Protein AF-A0A0B1TD59-F1 (afdb_monomer)

Solvent-accessible surface area (backbone atoms only — not comparable to full-atom values): 12076 Å² total; per-residue (Å²): 144,82,85,71,62,61,67,61,55,44,56,70,43,91,50,66,68,56,24,31,55,42,24,46,50,51,26,54,35,31,58,36,73,68,37,31,53,54,48,58,77,41,36,70,63,48,50,70,46,50,54,58,53,69,69,41,91,86,59,56,67,69,34,45,35,27,45,42,40,24,51,26,48,52,26,79,87,40,29,80,74,54,59,75,68,52,51,57,50,46,37,60,51,43,52,48,91,63,54,73,71,41,44,53,30,41,42,55,34,44,43,47,34,64,72,26,79,86,32,50,68,54,50,65,73,39,14,61,52,50,21,36,15,42,26,53,56,62,71,49,94,53,51,71,63,61,33,38,42,53,54,41,38,45,50,60,50,49,68,40,66,57,18,32,61,31,19,74,74,50,49,24,50,54,44,47,52,52,47,54,71,66,48,81,33,76,64,38,71,60,47,37,62,52,53,51,36,61,56,72,66,53,90,83,77,87,56,61,65,61,51,51,49,46,37,50,54,33,58,48,64,73,66,98

Nearest PDB structures (foldseek):
  4rzp-assembly1_A  TM=5.121E-01  e=1.038E-03  synthetic construct
  7sqc-assembly1_N0  TM=6.722E-01  e=4.193E-02  Chlamydomonas reinhardtii
  7sqc-assembly1_J3  TM=6.372E-01  e=1.107E-01  Chlamydomonas reinhardtii
  7sqc-assembly1_I0  TM=6.593E-01  e=1.602E-01  Chlamydomonas reinhardtii
  7uzf-assembly1_P  TM=6.802E-01  e=2.544E-01  Rattus norvegicus

Structure (mmCIF, N/CA/C/O backbone):
data_AF-A0A0B1TD59-F1
#
_entry.id   AF-A0A0B1TD59-F1
#
loop_
_atom_site.group_PDB
_atom_site.id
_atom_site.type_symbol
_atom_site.label_atom_id
_atom_site.label_alt_id
_atom_site.label_comp_id
_atom_site.label_asym_id
_atom_site.label_entity_id
_atom_site.label_seq_id
_atom_site.pdbx_PDB_ins_code
_atom_site.Cartn_x
_atom_site.Cartn_y
_atom_site.Cartn_z
_atom_site.occupancy
_atom_site.B_iso_or_equiv
_atom_site.auth_seq_id
_atom_site.auth_comp_id
_atom_site.auth_asym_id
_atom_site.auth_atom_id
_atom_site.pdbx_PDB_model_num
ATOM 1 N N . MET A 1 1 ? 8.235 3.289 -36.065 1.00 36.66 1 MET A N 1
ATOM 2 C CA . MET A 1 1 ? 7.941 3.540 -34.633 1.00 36.66 1 MET A CA 1
ATOM 3 C C . MET A 1 1 ? 7.994 2.224 -33.861 1.00 36.66 1 MET A C 1
ATOM 5 O O . MET A 1 1 ? 7.052 1.461 -33.974 1.00 36.66 1 MET A O 1
ATOM 9 N N . ALA A 1 2 ? 9.099 1.940 -33.160 1.00 41.16 2 ALA A N 1
ATOM 10 C CA . ALA A 1 2 ? 9.230 0.992 -32.033 1.00 41.16 2 ALA A CA 1
ATOM 11 C C . ALA A 1 2 ? 10.731 0.768 -31.754 1.00 41.16 2 ALA A C 1
ATOM 13 O O . ALA A 1 2 ? 11.253 -0.334 -31.893 1.00 41.16 2 ALA A O 1
ATOM 14 N N . ARG A 1 3 ? 11.469 1.836 -31.411 1.00 42.31 3 ARG A N 1
ATOM 15 C CA . ARG A 1 3 ? 12.793 1.663 -30.804 1.00 42.31 3 ARG A CA 1
ATOM 16 C C . ARG A 1 3 ? 12.557 1.354 -29.336 1.00 42.31 3 ARG A C 1
ATOM 18 O O . ARG A 1 3 ? 12.127 2.198 -28.560 1.00 42.31 3 ARG A O 1
ATOM 25 N N . PHE A 1 4 ? 12.718 0.078 -29.041 1.00 50.16 4 PHE A N 1
ATOM 26 C CA . PHE A 1 4 ? 12.554 -0.553 -27.750 1.00 50.16 4 PHE A CA 1
ATOM 27 C C . PHE A 1 4 ? 13.176 0.271 -26.623 1.00 50.16 4 PHE A C 1
ATOM 29 O O . PHE A 1 4 ? 14.332 0.674 -26.713 1.00 50.16 4 PHE A O 1
ATOM 36 N N . SER A 1 5 ? 12.429 0.468 -25.538 1.00 62.03 5 SER A N 1
ATOM 37 C CA . SER A 1 5 ? 13.032 0.839 -24.262 1.00 62.03 5 SER A CA 1
ATOM 38 C C . SER A 1 5 ? 13.953 -0.314 -23.853 1.00 62.03 5 SER A C 1
ATOM 40 O O . SER A 1 5 ? 13.499 -1.342 -23.348 1.00 62.03 5 SER A O 1
ATOM 42 N N . ALA A 1 6 ? 15.246 -0.188 -24.160 1.00 61.25 6 ALA A N 1
ATOM 43 C CA . ALA A 1 6 ? 16.274 -1.169 -23.821 1.00 61.25 6 ALA A CA 1
ATOM 44 C C . ALA A 1 6 ? 16.238 -1.517 -22.323 1.00 61.25 6 ALA A C 1
ATOM 46 O O . ALA A 1 6 ? 16.421 -2.671 -21.954 1.00 61.25 6 ALA A O 1
ATOM 47 N N . LEU A 1 7 ? 15.868 -0.543 -21.486 1.00 62.28 7 LEU A N 1
ATOM 48 C CA . LEU A 1 7 ? 15.672 -0.685 -20.043 1.00 62.28 7 LEU A CA 1
ATOM 49 C C . LEU A 1 7 ? 14.644 -1.774 -19.694 1.00 62.28 7 LEU A C 1
ATOM 51 O O . LEU A 1 7 ? 14.896 -2.640 -18.861 1.00 62.28 7 LEU A O 1
ATOM 55 N N . ILE A 1 8 ? 13.497 -1.772 -20.378 1.00 63.06 8 ILE A N 1
ATOM 56 C CA . ILE A 1 8 ? 12.424 -2.749 -20.159 1.00 63.06 8 ILE A CA 1
ATOM 57 C C . ILE A 1 8 ? 12.852 -4.148 -20.626 1.00 63.06 8 ILE A C 1
ATOM 59 O O . ILE A 1 8 ? 12.529 -5.140 -19.984 1.00 63.06 8 ILE A O 1
ATOM 63 N N . ARG A 1 9 ? 13.622 -4.243 -21.714 1.00 64.38 9 ARG A N 1
ATOM 64 C CA . ARG A 1 9 ? 14.142 -5.531 -22.203 1.00 64.38 9 ARG A CA 1
ATOM 65 C C . ARG A 1 9 ? 15.198 -6.132 -21.279 1.00 64.38 9 ARG A C 1
ATOM 67 O O . ARG A 1 9 ? 15.219 -7.342 -21.107 1.00 64.38 9 ARG A O 1
ATOM 74 N N . VAL A 1 10 ? 16.033 -5.305 -20.653 1.00 63.47 10 VAL A N 1
ATOM 75 C CA . VAL A 1 10 ? 17.046 -5.772 -19.693 1.00 63.47 10 VAL A CA 1
ATOM 76 C C . VAL A 1 10 ? 16.406 -6.306 -18.408 1.00 63.47 10 VAL A C 1
ATOM 78 O O . VAL A 1 10 ? 16.907 -7.278 -17.853 1.00 63.47 10 VAL A O 1
ATOM 81 N N . LEU A 1 11 ? 15.255 -5.774 -17.972 1.00 66.88 11 LEU A N 1
ATOM 82 C CA . LEU A 1 11 ? 14.489 -6.376 -16.866 1.00 66.88 11 LEU A CA 1
ATOM 83 C C . LEU A 1 11 ? 14.013 -7.810 -17.161 1.00 66.88 11 LEU A C 1
ATOM 85 O O . LEU A 1 11 ? 13.739 -8.561 -16.226 1.00 66.88 11 LEU A O 1
ATOM 89 N N . GLN A 1 12 ? 13.892 -8.179 -18.437 1.00 66.44 12 GLN A N 1
ATOM 90 C CA . GLN A 1 12 ? 13.491 -9.517 -18.877 1.00 66.44 12 GLN A CA 1
ATOM 91 C C . GLN A 1 12 ? 14.687 -10.445 -19.138 1.00 66.44 12 GLN A C 1
ATOM 93 O O . GLN A 1 12 ? 14.472 -11.613 -19.440 1.00 66.44 12 GLN A O 1
ATOM 98 N N . ALA A 1 13 ? 15.925 -9.948 -19.038 1.00 66.00 13 ALA A N 1
ATOM 99 C CA . ALA A 1 13 ? 17.127 -10.744 -19.262 1.00 66.00 13 ALA A CA 1
ATOM 100 C C . ALA A 1 13 ? 17.450 -11.646 -18.055 1.00 66.00 13 ALA A C 1
ATOM 102 O O . ALA A 1 13 ? 17.153 -11.306 -16.908 1.00 66.00 13 ALA A O 1
ATOM 103 N N . ASP A 1 14 ? 18.103 -12.784 -18.304 1.00 61.09 14 ASP A N 1
ATOM 104 C CA . ASP A 1 14 ? 18.292 -13.847 -17.305 1.00 61.09 14 ASP A CA 1
ATOM 105 C C . ASP A 1 14 ? 19.251 -13.494 -16.153 1.00 61.09 14 ASP A C 1
ATOM 107 O O . ASP A 1 14 ? 19.190 -14.113 -15.089 1.00 61.09 14 ASP A O 1
ATOM 111 N N . GLY A 1 15 ? 20.083 -12.458 -16.282 1.00 68.50 15 GLY A N 1
ATOM 112 C CA . GLY A 1 15 ? 21.016 -12.052 -15.226 1.00 68.50 15 GLY A CA 1
ATOM 113 C C . GLY A 1 15 ? 20.307 -11.452 -14.004 1.00 68.50 15 GLY A C 1
ATOM 114 O O . GLY A 1 15 ? 19.514 -10.515 -14.124 1.00 68.50 15 GLY A O 1
ATOM 115 N N . VAL A 1 16 ? 20.578 -11.992 -12.813 1.00 66.06 16 VAL A N 1
ATOM 116 C CA . VAL A 1 16 ? 19.979 -11.529 -11.547 1.00 66.06 16 VAL A CA 1
ATOM 117 C C . VAL A 1 16 ? 20.503 -10.138 -11.169 1.00 66.06 16 VAL A C 1
ATOM 119 O O . VAL A 1 16 ? 19.703 -9.227 -10.953 1.00 66.06 16 VAL A O 1
ATOM 122 N N . ASP A 1 17 ? 21.822 -9.936 -11.207 1.00 72.12 17 ASP A N 1
ATOM 123 C CA . ASP A 1 17 ? 22.447 -8.645 -10.882 1.00 72.12 17 ASP A CA 1
ATOM 124 C C . ASP A 1 17 ? 22.044 -7.550 -11.875 1.00 72.12 17 ASP A C 1
ATOM 126 O O . ASP A 1 17 ? 21.722 -6.426 -11.488 1.00 72.12 17 ASP A O 1
ATOM 130 N N . SER A 1 18 ? 21.964 -7.888 -13.167 1.00 77.88 18 SER A N 1
ATOM 131 C CA . SER A 1 18 ? 21.492 -6.958 -14.197 1.00 77.88 18 SER A CA 1
ATOM 132 C C . SER A 1 18 ? 20.040 -6.533 -13.980 1.00 77.88 18 SER A C 1
ATOM 134 O O . SER A 1 18 ? 19.700 -5.375 -14.228 1.00 77.88 18 SER A O 1
ATOM 136 N N . ARG A 1 19 ? 19.182 -7.436 -13.484 1.00 80.75 19 ARG A N 1
ATOM 137 C CA . ARG A 1 19 ? 17.782 -7.123 -13.167 1.00 80.75 19 ARG A CA 1
ATOM 138 C C . ARG A 1 19 ? 17.670 -6.200 -11.963 1.00 80.75 19 ARG A C 1
ATOM 140 O O . ARG A 1 19 ? 16.882 -5.257 -12.010 1.00 80.75 19 ARG A O 1
ATOM 147 N N . GLU A 1 20 ? 18.482 -6.413 -10.932 1.00 84.81 20 GLU A N 1
ATOM 148 C CA . GLU A 1 20 ? 18.495 -5.531 -9.767 1.00 84.81 20 GLU A CA 1
ATOM 149 C C . GLU A 1 20 ? 18.967 -4.119 -10.125 1.00 84.81 20 GLU A C 1
ATOM 151 O O . GLU A 1 20 ? 18.284 -3.143 -9.805 1.00 84.81 20 GLU A O 1
ATOM 156 N N . GLN A 1 21 ? 20.098 -3.991 -10.825 1.00 86.44 21 GLN A N 1
ATOM 157 C CA . GLN A 1 21 ? 20.618 -2.677 -11.222 1.00 86.44 21 GLN A CA 1
ATOM 158 C C . GLN A 1 21 ? 19.638 -1.940 -12.135 1.00 86.44 21 GLN A C 1
ATOM 160 O O . GLN A 1 21 ? 19.418 -0.737 -11.982 1.00 86.44 21 GLN A O 1
ATOM 165 N N . MET A 1 22 ? 18.973 -2.668 -13.033 1.00 87.19 22 MET A N 1
ATOM 166 C CA . MET A 1 22 ? 17.941 -2.092 -13.884 1.00 87.19 22 MET A CA 1
ATOM 167 C C . MET A 1 22 ? 16.709 -1.647 -13.084 1.00 87.19 22 MET A C 1
ATOM 169 O O . MET A 1 22 ? 16.175 -0.566 -13.329 1.00 87.19 22 MET A O 1
ATOM 173 N N . ALA A 1 23 ? 16.274 -2.424 -12.089 1.00 89.38 23 ALA A N 1
ATOM 174 C CA . ALA A 1 23 ? 15.172 -2.036 -11.213 1.00 89.38 23 ALA A CA 1
ATOM 175 C C . ALA A 1 23 ? 15.508 -0.784 -10.385 1.00 89.38 23 ALA A C 1
ATOM 177 O O . ALA A 1 23 ? 14.672 0.114 -10.282 1.00 89.38 23 ALA A O 1
ATOM 178 N N . ARG A 1 24 ? 16.739 -0.676 -9.864 1.00 91.31 24 ARG A N 1
ATOM 179 C CA . ARG A 1 24 ? 17.235 0.529 -9.170 1.00 91.31 24 ARG A CA 1
ATOM 180 C C . ARG A 1 24 ? 17.241 1.748 -10.093 1.00 91.31 24 ARG A C 1
ATOM 182 O O . ARG A 1 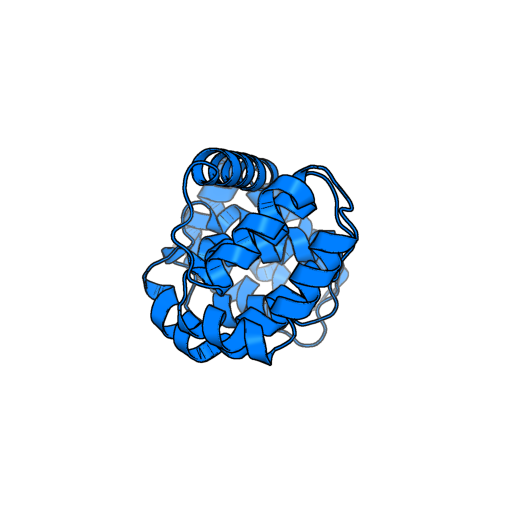24 ? 16.743 2.803 -9.707 1.00 91.31 24 ARG A O 1
ATOM 189 N N . LEU A 1 25 ? 17.744 1.601 -11.321 1.00 90.56 25 LEU A N 1
ATOM 190 C CA . LEU A 1 25 ? 17.763 2.675 -12.319 1.00 90.56 25 LEU A CA 1
ATOM 191 C C . LEU A 1 25 ? 16.347 3.154 -12.661 1.00 90.56 25 LEU A C 1
ATOM 193 O O . LEU A 1 25 ? 16.077 4.353 -12.680 1.00 90.56 25 LEU A O 1
ATOM 197 N N . ILE A 1 26 ? 15.419 2.229 -12.897 1.00 89.56 26 ILE A N 1
ATOM 198 C CA . ILE A 1 26 ? 14.034 2.574 -13.228 1.00 89.56 26 ILE A CA 1
ATOM 199 C C . ILE A 1 26 ? 13.325 3.223 -12.027 1.00 89.56 26 ILE A C 1
ATOM 201 O O . ILE A 1 26 ? 12.589 4.195 -12.217 1.00 89.56 26 ILE A O 1
ATOM 205 N N . ASN A 1 27 ? 13.583 2.766 -10.798 1.00 92.00 27 ASN A N 1
ATOM 206 C CA . ASN A 1 27 ? 13.072 3.418 -9.589 1.00 92.00 27 ASN A CA 1
ATOM 207 C C . ASN A 1 27 ? 13.623 4.842 -9.435 1.00 92.00 27 ASN A C 1
ATOM 209 O O . ASN A 1 27 ? 12.872 5.765 -9.119 1.00 92.00 27 ASN A O 1
ATOM 213 N N . MET A 1 28 ? 14.914 5.038 -9.714 1.00 92.69 28 MET A N 1
ATOM 214 C CA . MET A 1 28 ? 15.541 6.358 -9.719 1.00 92.69 28 MET A CA 1
ATOM 215 C C . MET A 1 28 ? 14.874 7.279 -10.747 1.00 92.69 28 MET A C 1
ATOM 217 O O . MET A 1 28 ? 14.510 8.399 -10.401 1.00 92.69 28 MET A O 1
ATOM 221 N N . LEU A 1 29 ? 14.621 6.806 -11.974 1.00 90.44 29 LEU A N 1
ATOM 222 C CA . LEU A 1 29 ? 13.866 7.570 -12.976 1.00 90.44 29 LEU A CA 1
ATOM 223 C C . LEU A 1 29 ? 12.472 7.952 -12.455 1.00 90.44 29 LEU A C 1
ATOM 225 O O . LEU A 1 29 ? 12.052 9.099 -12.600 1.00 90.44 29 LEU A O 1
ATOM 229 N N . ALA A 1 30 ? 11.765 7.025 -11.807 1.00 90.19 30 ALA A N 1
ATOM 230 C CA . ALA A 1 30 ? 10.441 7.281 -11.242 1.00 90.19 30 ALA A CA 1
ATOM 231 C C . ALA A 1 30 ? 10.444 8.293 -10.076 1.00 90.19 30 ALA A C 1
ATOM 233 O O . ALA A 1 30 ? 9.394 8.870 -9.778 1.00 90.19 30 ALA A O 1
ATOM 234 N N . SER A 1 31 ? 11.590 8.563 -9.442 1.00 90.38 31 SER A N 1
ATOM 235 C CA . SER A 1 31 ? 11.722 9.639 -8.447 1.00 90.38 31 SER A CA 1
ATOM 236 C C . SER A 1 31 ? 11.626 11.034 -9.079 1.00 90.38 31 SER A C 1
ATOM 238 O O . SER A 1 31 ? 11.117 11.962 -8.453 1.00 90.38 31 SER A O 1
ATOM 240 N N . PHE A 1 32 ? 12.012 11.195 -10.348 1.00 90.00 32 PHE A N 1
ATOM 241 C CA . PHE A 1 32 ? 11.980 12.488 -11.038 1.00 90.00 32 PHE A CA 1
ATOM 242 C C . PHE A 1 32 ? 10.704 12.678 -11.861 1.00 90.00 32 PHE A C 1
ATOM 244 O O . PHE A 1 32 ? 10.228 11.761 -12.530 1.00 90.00 32 PHE A O 1
ATOM 251 N N . THR A 1 33 ? 10.184 13.909 -11.911 1.00 88.06 33 THR A N 1
ATOM 252 C CA . THR A 1 33 ? 8.987 14.246 -12.706 1.00 88.06 33 THR A CA 1
ATOM 253 C C . THR A 1 33 ? 9.138 13.853 -14.178 1.00 88.06 33 THR A C 1
ATOM 255 O O . THR A 1 33 ? 8.254 13.196 -14.725 1.00 88.06 33 THR A O 1
ATOM 258 N N . LYS A 1 34 ? 10.282 14.171 -14.802 1.00 88.50 34 LYS A N 1
ATOM 259 C CA . LYS A 1 34 ? 10.564 13.814 -16.204 1.00 88.50 34 LYS A CA 1
ATOM 260 C C . LYS A 1 34 ? 10.728 12.313 -16.428 1.00 88.50 34 LYS A C 1
ATOM 262 O O . LYS A 1 34 ? 10.276 11.799 -17.449 1.00 88.50 34 LYS A O 1
ATOM 267 N N . GLY A 1 35 ? 11.304 11.593 -15.467 1.00 88.62 35 GLY A N 1
ATOM 268 C CA . GLY A 1 35 ? 11.392 10.139 -15.558 1.00 88.62 35 GLY A CA 1
ATOM 269 C C . GLY A 1 35 ? 10.020 9.474 -15.415 1.00 88.62 35 GLY A C 1
ATOM 270 O O . GLY A 1 35 ? 9.698 8.582 -16.199 1.00 88.62 35 GLY A O 1
ATOM 271 N N . ARG A 1 36 ? 9.146 9.972 -14.525 1.00 88.38 36 ARG A N 1
ATOM 272 C CA . ARG A 1 36 ? 7.737 9.542 -14.486 1.00 88.38 36 ARG A CA 1
ATOM 273 C C . ARG A 1 36 ? 7.043 9.806 -15.817 1.00 88.38 36 ARG A C 1
ATOM 275 O O . ARG A 1 36 ? 6.440 8.881 -16.347 1.00 88.38 36 ARG A O 1
ATOM 282 N N . GLU A 1 37 ? 7.142 11.017 -16.371 1.00 87.06 37 GLU A N 1
ATOM 283 C CA . GLU A 1 37 ? 6.556 11.363 -17.680 1.00 87.06 37 GLU A CA 1
ATOM 284 C C . GLU A 1 37 ? 6.989 10.378 -18.776 1.00 87.06 37 GLU A C 1
ATOM 286 O O . GLU A 1 37 ? 6.144 9.872 -19.515 1.00 87.06 37 GLU A O 1
ATOM 291 N N . TYR A 1 38 ? 8.277 10.027 -18.823 1.00 86.75 38 TYR A N 1
ATOM 292 C CA . TYR A 1 38 ? 8.798 9.032 -19.760 1.00 86.75 38 TYR A CA 1
ATOM 293 C C . TYR A 1 38 ? 8.184 7.636 -19.554 1.00 86.75 38 TYR A C 1
ATOM 295 O O . TYR A 1 38 ? 7.747 7.004 -20.522 1.00 86.75 38 TYR A O 1
ATOM 303 N N . LEU A 1 39 ? 8.120 7.149 -18.310 1.00 85.50 39 LEU A N 1
ATOM 304 C CA . LEU A 1 39 ? 7.527 5.842 -17.991 1.00 85.50 39 LEU A CA 1
ATOM 305 C C . LEU A 1 39 ? 6.031 5.805 -18.326 1.00 85.50 39 LEU A C 1
ATOM 307 O O . LEU A 1 39 ? 5.536 4.809 -18.849 1.00 85.50 39 LEU A O 1
ATOM 311 N N . ILE A 1 40 ? 5.321 6.907 -18.079 1.00 83.12 40 ILE A N 1
ATOM 312 C CA . ILE A 1 40 ? 3.894 7.065 -18.376 1.00 83.12 40 ILE A CA 1
ATOM 313 C C . ILE A 1 40 ? 3.645 7.068 -19.886 1.00 83.12 40 ILE A C 1
ATOM 315 O O . ILE A 1 40 ? 2.720 6.400 -20.350 1.00 83.12 40 ILE A O 1
ATOM 319 N N . ALA A 1 41 ? 4.478 7.762 -20.665 1.00 85.25 41 ALA A N 1
ATOM 320 C CA . ALA A 1 41 ? 4.391 7.746 -22.125 1.00 85.25 41 ALA A CA 1
ATOM 321 C C . ALA A 1 41 ? 4.509 6.317 -22.697 1.00 85.25 41 ALA A C 1
ATOM 323 O O . ALA A 1 41 ? 3.952 6.018 -23.750 1.00 85.25 41 ALA A O 1
ATOM 324 N N . HIS A 1 42 ? 5.158 5.409 -21.959 1.00 83.12 42 HIS A N 1
ATOM 325 C CA . HIS A 1 42 ? 5.341 4.001 -22.317 1.00 83.12 42 HIS A CA 1
ATOM 326 C C . HIS A 1 42 ? 4.616 3.035 -21.363 1.00 83.12 42 HIS A C 1
ATOM 328 O O . HIS A 1 42 ? 4.988 1.862 -21.266 1.00 83.12 42 HIS A O 1
ATOM 334 N N . LEU A 1 43 ? 3.556 3.492 -20.680 1.00 80.75 43 LEU A N 1
ATOM 335 C CA . LEU A 1 43 ? 2.930 2.785 -19.554 1.00 80.75 43 LEU A CA 1
ATOM 336 C C . LEU A 1 43 ? 2.527 1.345 -19.887 1.00 80.75 43 LEU A C 1
ATOM 338 O O . LEU A 1 43 ? 2.761 0.438 -19.095 1.00 80.75 43 LEU A O 1
ATOM 342 N N . ARG A 1 44 ? 1.947 1.104 -21.069 1.00 81.19 44 ARG A N 1
ATOM 343 C CA . ARG A 1 44 ? 1.526 -0.246 -21.480 1.00 81.19 44 ARG A CA 1
ATOM 344 C C . ARG A 1 44 ? 2.707 -1.218 -21.536 1.00 81.19 44 ARG A C 1
ATOM 346 O O . ARG A 1 44 ? 2.588 -2.339 -21.054 1.00 81.19 44 ARG A O 1
ATOM 353 N N . LEU A 1 45 ? 3.832 -0.790 -22.110 1.00 81.19 45 LEU A N 1
ATOM 354 C CA . LEU A 1 45 ? 5.049 -1.603 -22.200 1.00 81.19 45 LEU A CA 1
ATOM 355 C C . LEU A 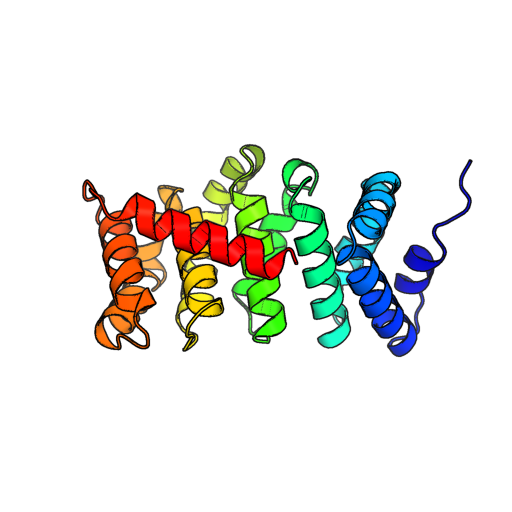1 45 ? 5.663 -1.813 -20.818 1.00 81.19 45 LEU A C 1
ATOM 357 O O . LEU A 1 45 ? 6.018 -2.934 -20.465 1.00 81.19 45 LEU A O 1
ATOM 361 N N . PHE A 1 46 ? 5.726 -0.743 -20.028 1.00 82.38 46 PHE A N 1
ATOM 362 C CA . PHE A 1 46 ? 6.235 -0.778 -18.665 1.00 82.38 46 PHE A CA 1
ATOM 363 C C . PHE A 1 46 ? 5.461 -1.777 -17.792 1.00 82.38 46 PHE A C 1
ATOM 365 O O . PHE A 1 46 ? 6.061 -2.682 -17.217 1.00 82.38 46 PHE A O 1
ATOM 372 N N . LEU A 1 47 ? 4.127 -1.696 -17.762 1.00 83.38 47 LEU A N 1
ATOM 373 C CA . LEU A 1 47 ? 3.295 -2.611 -16.974 1.00 83.38 47 LEU A CA 1
ATOM 374 C C . LEU A 1 47 ? 3.364 -4.053 -17.484 1.00 83.38 47 LEU A C 1
ATOM 376 O O . LEU A 1 47 ? 3.418 -4.980 -16.678 1.00 83.38 47 LEU A O 1
ATOM 380 N N . ASN A 1 48 ? 3.408 -4.259 -18.803 1.00 81.38 48 ASN A N 1
ATOM 381 C CA . ASN A 1 48 ? 3.556 -5.596 -19.382 1.00 81.38 48 ASN A CA 1
ATOM 382 C C . ASN A 1 48 ? 4.900 -6.255 -19.039 1.00 81.38 48 ASN A C 1
ATOM 384 O O . ASN A 1 48 ? 5.011 -7.470 -19.150 1.00 81.38 48 ASN A O 1
ATOM 388 N N . CYS A 1 49 ? 5.903 -5.485 -18.620 1.00 81.12 49 CYS A N 1
ATOM 389 C CA . CYS A 1 49 ? 7.179 -6.019 -18.163 1.00 81.12 49 CYS A CA 1
ATOM 390 C C . CYS A 1 49 ? 7.250 -6.154 -16.643 1.00 81.12 49 CYS A C 1
ATOM 392 O O . CYS A 1 49 ? 7.592 -7.217 -16.136 1.00 81.12 49 CYS A O 1
ATOM 394 N N . VAL A 1 50 ? 6.925 -5.094 -15.903 1.00 84.06 50 VAL A N 1
ATOM 395 C CA . VAL A 1 50 ? 7.125 -5.058 -14.448 1.00 84.06 50 VAL A CA 1
ATOM 396 C C . VAL A 1 50 ? 6.155 -5.977 -13.715 1.00 84.06 50 VAL A C 1
ATOM 398 O O . VAL A 1 50 ? 6.555 -6.669 -12.783 1.00 84.06 50 VAL A O 1
ATOM 401 N N . VAL A 1 51 ? 4.888 -6.033 -14.138 1.00 84.00 51 VAL A N 1
ATOM 402 C CA . VAL A 1 51 ? 3.868 -6.817 -13.424 1.00 84.00 51 VAL A CA 1
ATOM 403 C C . VAL A 1 51 ? 4.145 -8.325 -13.481 1.00 84.00 51 VAL A C 1
ATOM 405 O O . VAL A 1 51 ? 4.067 -8.964 -12.431 1.00 84.00 51 VAL A O 1
ATOM 408 N N . PRO A 1 52 ? 4.501 -8.926 -14.636 1.00 82.12 52 PRO A N 1
ATOM 409 C CA . PRO A 1 52 ? 4.907 -10.330 -14.669 1.00 82.12 52 PRO A CA 1
ATOM 410 C C . PRO A 1 52 ? 6.158 -10.617 -13.838 1.00 82.12 52 PRO A C 1
ATOM 412 O O . PRO A 1 52 ? 6.177 -11.614 -13.123 1.00 82.12 52 PRO A O 1
ATOM 415 N N . VAL A 1 53 ? 7.163 -9.732 -13.875 1.00 83.25 53 VAL A N 1
ATOM 416 C CA . VAL A 1 53 ? 8.399 -9.890 -13.087 1.00 83.25 53 VAL A CA 1
ATOM 417 C C . VAL A 1 53 ? 8.090 -9.904 -11.588 1.00 83.25 53 VAL A C 1
ATOM 419 O O . VAL A 1 53 ? 8.528 -10.811 -10.888 1.00 83.25 53 VAL A O 1
ATOM 422 N N . LEU A 1 54 ? 7.260 -8.974 -11.105 1.00 85.56 54 LEU A N 1
ATOM 423 C CA . LEU A 1 54 ? 6.821 -8.916 -9.703 1.00 85.56 54 LEU A CA 1
ATOM 424 C C . LEU A 1 54 ? 6.010 -10.137 -9.251 1.00 85.56 54 LEU A C 1
ATOM 426 O O . LEU A 1 54 ? 6.031 -10.494 -8.074 1.00 85.56 54 LEU A O 1
ATOM 430 N N . ARG A 1 55 ? 5.283 -10.769 -10.175 1.00 83.44 55 ARG A N 1
ATOM 431 C CA . ARG A 1 55 ? 4.498 -11.989 -9.928 1.00 83.44 55 ARG A CA 1
ATOM 432 C C . ARG A 1 55 ? 5.315 -13.272 -10.082 1.00 83.44 55 ARG A C 1
ATOM 434 O O . ARG A 1 55 ? 4.812 -14.348 -9.762 1.00 83.44 55 ARG A O 1
ATOM 441 N N . GLY A 1 56 ? 6.544 -13.174 -10.581 1.00 79.69 56 GLY A N 1
ATOM 442 C CA . GLY A 1 56 ? 7.434 -14.307 -10.774 1.00 79.69 56 GLY A CA 1
ATOM 443 C C . GLY A 1 56 ? 7.837 -14.941 -9.444 1.00 79.69 56 GLY A C 1
ATOM 444 O O . GLY A 1 56 ? 8.231 -14.262 -8.497 1.00 79.69 56 GLY A O 1
ATOM 445 N N . LYS A 1 57 ? 7.779 -16.273 -9.377 1.00 66.38 57 LYS A N 1
ATOM 446 C CA . LYS A 1 57 ? 8.342 -17.037 -8.260 1.00 66.38 57 LYS A CA 1
ATOM 447 C C . LYS A 1 57 ? 9.871 -16.976 -8.404 1.00 66.38 57 LYS A C 1
ATOM 449 O O . LYS A 1 57 ? 10.366 -17.445 -9.422 1.00 66.38 57 LYS A O 1
ATOM 454 N N . ARG A 1 58 ? 10.597 -16.449 -7.404 1.00 71.25 58 ARG A N 1
ATOM 455 C CA . ARG A 1 58 ? 12.080 -16.268 -7.346 1.00 71.25 58 ARG A CA 1
ATOM 456 C C . ARG A 1 58 ? 12.640 -14.914 -7.818 1.00 71.25 58 ARG A C 1
ATOM 458 O O . ARG A 1 58 ? 13.746 -14.856 -8.350 1.00 71.25 58 ARG A O 1
ATOM 465 N N . LEU A 1 59 ? 11.920 -13.817 -7.592 1.00 78.31 59 LEU A N 1
ATOM 466 C CA . LEU A 1 59 ? 12.516 -12.481 -7.698 1.00 78.31 59 LEU A CA 1
ATOM 467 C C . LEU A 1 59 ? 13.343 -12.174 -6.429 1.00 78.31 59 LEU A C 1
ATOM 469 O O . LEU A 1 59 ? 12.804 -12.353 -5.335 1.00 78.31 59 LEU A O 1
ATOM 473 N N . PRO A 1 60 ? 14.608 -11.714 -6.529 1.00 84.44 60 PRO A N 1
ATOM 474 C CA . PRO A 1 60 ? 15.350 -11.233 -5.363 1.00 84.44 60 PRO A CA 1
ATOM 475 C C . PRO A 1 60 ? 14.576 -10.127 -4.641 1.00 84.44 60 PRO A C 1
ATOM 477 O O . PRO A 1 60 ? 13.971 -9.270 -5.295 1.00 84.44 60 PRO A O 1
ATOM 480 N N . SER A 1 61 ? 14.614 -10.124 -3.305 1.00 83.38 61 SER A N 1
ATOM 481 C CA . SER A 1 61 ? 13.860 -9.173 -2.473 1.00 83.38 61 SER A CA 1
ATOM 482 C C . SER A 1 61 ? 14.178 -7.719 -2.821 1.00 83.38 61 SER A C 1
ATOM 484 O O . SER A 1 61 ? 13.267 -6.915 -2.992 1.00 83.38 61 SER A O 1
ATOM 486 N N . THR A 1 62 ? 15.454 -7.408 -3.041 1.00 88.12 62 THR A N 1
ATOM 487 C CA . THR A 1 62 ? 15.938 -6.089 -3.470 1.00 88.12 62 THR A CA 1
ATOM 488 C C . THR A 1 62 ? 15.322 -5.659 -4.799 1.00 88.12 62 THR A C 1
ATOM 490 O O . THR A 1 62 ? 14.791 -4.560 -4.916 1.00 88.12 62 THR A O 1
ATOM 493 N N . THR A 1 63 ? 15.316 -6.530 -5.809 1.00 89.50 63 THR A N 1
ATOM 494 C CA . THR A 1 63 ? 14.713 -6.224 -7.116 1.00 89.50 63 THR A CA 1
ATOM 495 C C . THR A 1 63 ? 13.207 -5.993 -6.982 1.00 89.50 63 THR A C 1
ATOM 497 O O . THR A 1 63 ? 12.669 -5.043 -7.555 1.00 89.50 63 THR A O 1
ATOM 500 N N . GLN A 1 64 ? 12.522 -6.829 -6.196 1.00 90.44 64 GLN A N 1
ATOM 501 C CA . GLN A 1 64 ? 11.090 -6.698 -5.930 1.00 90.44 64 GLN A CA 1
ATOM 502 C C . GLN A 1 64 ? 10.759 -5.359 -5.265 1.00 90.44 64 GLN A C 1
ATOM 504 O O . GLN A 1 64 ? 9.864 -4.650 -5.720 1.00 90.44 64 GLN A O 1
ATOM 509 N N . GLU A 1 65 ? 11.518 -4.988 -4.239 1.00 92.94 65 GLU A N 1
ATOM 510 C CA . GLU A 1 65 ? 11.402 -3.723 -3.515 1.00 92.94 65 GLU A CA 1
ATOM 511 C C . GLU A 1 65 ? 11.514 -2.509 -4.439 1.00 92.94 65 GLU A C 1
ATOM 513 O O . GLU A 1 65 ? 10.652 -1.628 -4.416 1.00 92.94 65 GLU A O 1
ATOM 518 N N . GLN A 1 66 ? 12.530 -2.481 -5.307 1.00 93.50 66 GLN A N 1
ATOM 519 C CA . GLN A 1 66 ? 12.732 -1.376 -6.249 1.00 93.50 66 GLN A CA 1
ATOM 520 C C . GLN A 1 66 ? 11.587 -1.267 -7.266 1.00 93.50 66 GLN A C 1
ATOM 522 O O . GLN A 1 66 ? 11.140 -0.166 -7.602 1.00 93.50 66 GLN A O 1
ATOM 527 N N . LEU A 1 67 ? 11.070 -2.400 -7.746 1.00 92.12 67 LEU A N 1
ATOM 528 C CA . LEU A 1 67 ? 9.950 -2.419 -8.687 1.00 92.12 67 LEU A CA 1
ATOM 529 C C . LEU A 1 67 ? 8.624 -2.008 -8.027 1.00 92.12 67 LEU A C 1
ATOM 531 O O . LEU A 1 67 ? 7.853 -1.277 -8.650 1.00 92.12 67 LEU A O 1
ATOM 535 N N . ILE A 1 68 ? 8.371 -2.401 -6.773 1.00 93.88 68 ILE A N 1
ATOM 536 C CA . ILE A 1 68 ? 7.208 -1.931 -5.999 1.00 93.88 68 ILE A CA 1
ATOM 537 C C . ILE A 1 68 ? 7.285 -0.415 -5.809 1.00 93.88 68 ILE A C 1
ATOM 539 O O . ILE A 1 68 ? 6.305 0.279 -6.086 1.00 93.88 68 ILE A O 1
ATOM 543 N N . ALA A 1 69 ? 8.448 0.110 -5.412 1.00 93.38 69 ALA A N 1
ATOM 544 C CA . ALA A 1 69 ? 8.657 1.548 -5.262 1.00 93.38 69 ALA A CA 1
ATOM 545 C C . ALA A 1 69 ? 8.419 2.303 -6.581 1.00 93.38 69 ALA A C 1
ATOM 547 O O . ALA A 1 69 ? 7.731 3.323 -6.613 1.00 93.38 69 ALA A O 1
ATOM 548 N N . THR A 1 70 ? 8.892 1.752 -7.700 1.00 91.88 70 THR A N 1
ATOM 549 C CA . THR A 1 70 ? 8.638 2.310 -9.037 1.00 91.88 70 THR A CA 1
ATOM 550 C C . THR A 1 70 ? 7.140 2.349 -9.368 1.00 91.88 70 THR A C 1
ATOM 552 O O . THR A 1 70 ? 6.624 3.367 -9.846 1.00 91.88 70 THR A O 1
ATOM 555 N N . LEU A 1 71 ? 6.417 1.245 -9.135 1.00 91.06 71 LEU A N 1
ATOM 556 C CA . LEU A 1 71 ? 4.972 1.176 -9.377 1.00 91.06 71 LEU A CA 1
ATOM 557 C C . LEU A 1 71 ? 4.213 2.171 -8.506 1.00 91.06 71 LEU A C 1
ATOM 559 O O . LEU A 1 71 ? 3.323 2.861 -8.999 1.00 91.06 71 LEU A O 1
ATOM 563 N N . GLN A 1 72 ? 4.585 2.284 -7.234 1.00 92.19 72 GLN A N 1
ATOM 564 C CA . GLN A 1 72 ? 4.002 3.256 -6.323 1.00 92.19 72 GLN A CA 1
ATOM 565 C C . GLN A 1 72 ? 4.190 4.681 -6.869 1.00 92.19 72 GLN A C 1
ATOM 567 O O . GLN A 1 72 ? 3.196 5.378 -7.084 1.00 92.19 72 GLN A O 1
ATOM 572 N N . LYS A 1 73 ? 5.418 5.090 -7.202 1.00 90.50 73 LYS A N 1
ATOM 573 C CA . LYS A 1 73 ? 5.713 6.463 -7.658 1.00 90.50 73 LYS A CA 1
ATOM 574 C C . LYS A 1 73 ? 4.996 6.819 -8.956 1.00 90.50 73 LYS A C 1
ATOM 576 O O . LYS A 1 73 ? 4.576 7.956 -9.167 1.00 90.50 73 LYS A O 1
ATOM 581 N N . THR A 1 74 ? 4.823 5.840 -9.841 1.00 86.50 74 THR A N 1
ATOM 582 C CA . THR A 1 74 ? 4.061 6.022 -11.085 1.00 86.50 74 THR A CA 1
ATOM 583 C C . THR A 1 74 ? 2.543 5.986 -10.866 1.00 86.50 74 THR A C 1
ATOM 585 O O . THR A 1 74 ? 1.807 6.599 -11.642 1.00 86.50 74 THR A O 1
ATOM 588 N N . SER A 1 75 ? 2.055 5.349 -9.795 1.00 86.88 75 SER A N 1
ATOM 589 C CA . SER A 1 75 ? 0.622 5.242 -9.480 1.00 86.88 75 SER A CA 1
ATOM 590 C C . SER A 1 75 ? -0.021 6.557 -9.030 1.00 86.88 75 SER A C 1
ATOM 592 O O . SER A 1 75 ? -1.210 6.741 -9.268 1.00 86.88 75 SER A O 1
ATOM 594 N N . VAL A 1 76 ? 0.741 7.510 -8.482 1.00 79.69 76 VAL A N 1
ATOM 595 C CA . VAL A 1 76 ? 0.227 8.782 -7.922 1.00 79.69 76 VAL A CA 1
ATOM 596 C C . VAL A 1 76 ? -0.709 9.531 -8.874 1.00 79.69 76 VAL A C 1
ATOM 598 O O . VAL A 1 76 ? -1.713 10.094 -8.459 1.00 79.69 76 VAL A O 1
ATOM 601 N N . ARG A 1 77 ? -0.395 9.528 -10.174 1.00 73.25 77 ARG A N 1
ATOM 602 C CA . ARG A 1 77 ? -1.185 10.219 -11.206 1.00 73.25 77 ARG A CA 1
ATOM 603 C C . ARG A 1 77 ? -2.048 9.279 -12.054 1.00 73.25 77 ARG A C 1
ATOM 605 O O . ARG A 1 77 ? -2.872 9.747 -12.832 1.00 73.25 77 ARG A O 1
ATOM 612 N N . TRP A 1 78 ? -1.845 7.965 -11.947 1.00 73.38 78 TRP A N 1
ATOM 613 C CA . TRP A 1 78 ? -2.376 6.997 -12.918 1.00 73.38 78 TRP A CA 1
ATOM 614 C C . TRP A 1 78 ? -2.819 5.678 -12.299 1.00 73.38 78 TRP A C 1
ATOM 616 O O . TRP A 1 78 ? -2.935 4.684 -13.016 1.00 73.38 78 TRP A O 1
ATOM 626 N N . ALA A 1 79 ? -3.102 5.643 -10.997 1.00 64.00 79 ALA A N 1
ATOM 627 C CA . ALA A 1 79 ? -3.603 4.449 -10.320 1.00 64.00 79 ALA A CA 1
ATOM 628 C C . ALA A 1 79 ? -4.835 3.861 -11.024 1.00 64.00 79 ALA A C 1
ATOM 630 O O . ALA A 1 79 ? -4.992 2.646 -11.080 1.00 64.00 79 ALA A O 1
ATOM 631 N N . PHE A 1 80 ? -5.646 4.706 -11.672 1.00 61.69 80 PHE A N 1
ATOM 632 C CA . PHE A 1 80 ? -6.789 4.271 -12.471 1.00 61.69 80 PHE A CA 1
ATOM 633 C C . PHE A 1 80 ? -6.451 3.427 -13.705 1.00 61.69 80 PHE A C 1
ATOM 635 O O . PHE A 1 80 ? -7.301 2.690 -14.200 1.00 61.69 80 PHE A O 1
ATOM 642 N N . ARG A 1 81 ? -5.214 3.520 -14.204 1.00 69.69 81 ARG A N 1
ATOM 643 C CA . ARG A 1 81 ? -4.711 2.769 -15.363 1.00 69.69 81 ARG A CA 1
ATOM 644 C C . ARG A 1 81 ? -3.990 1.483 -14.970 1.00 69.69 81 ARG A C 1
ATOM 646 O O . ARG A 1 81 ? -3.666 0.678 -15.845 1.00 69.69 81 ARG A O 1
ATOM 653 N N . LEU A 1 82 ? -3.721 1.281 -13.681 1.00 71.19 82 LEU A N 1
ATOM 654 C CA . LEU A 1 82 ? -3.222 0.010 -13.178 1.00 71.19 82 LEU A CA 1
ATOM 655 C C . LEU A 1 82 ? -4.381 -0.989 -13.173 1.00 71.19 82 LEU A C 1
ATOM 657 O O . LEU A 1 82 ? -5.453 -0.727 -12.633 1.00 71.19 82 LEU A O 1
ATOM 661 N N . LYS A 1 83 ? -4.182 -2.133 -13.834 1.00 70.12 83 LYS A N 1
ATOM 662 C CA . LYS A 1 83 ? -5.228 -3.152 -13.985 1.00 70.12 83 LYS A CA 1
ATOM 663 C C . LYS A 1 83 ? -5.690 -3.663 -12.619 1.00 70.12 83 LYS A C 1
ATOM 665 O O . LYS A 1 83 ? -4.871 -3.857 -11.726 1.00 70.12 83 LYS A O 1
ATOM 670 N N . CYS A 1 84 ? -6.972 -4.007 -12.528 1.00 61.03 84 CYS A N 1
ATOM 671 C CA . CYS A 1 84 ? -7.651 -4.580 -11.362 1.00 61.03 84 CYS A CA 1
ATOM 672 C C . CYS A 1 84 ? -6.831 -5.633 -10.587 1.00 61.03 84 CYS A C 1
ATOM 674 O O . CYS A 1 84 ? -6.742 -5.574 -9.364 1.00 61.03 84 CYS A O 1
ATOM 676 N N . GLY A 1 85 ? -6.144 -6.546 -11.282 1.00 79.12 85 GLY A N 1
ATOM 677 C CA . GLY A 1 85 ? -5.323 -7.575 -10.631 1.00 79.12 85 GLY A CA 1
ATOM 678 C C . GLY A 1 85 ? -4.112 -7.050 -9.839 1.00 79.12 85 GLY A C 1
ATOM 679 O O . GLY A 1 85 ? -3.460 -7.831 -9.151 1.00 79.12 85 GLY A O 1
ATOM 680 N N . MET A 1 86 ? -3.757 -5.766 -9.943 1.00 88.00 86 MET A N 1
ATOM 681 C CA . MET A 1 86 ? -2.669 -5.184 -9.154 1.00 88.00 86 MET A CA 1
ATOM 682 C C . MET A 1 86 ? -3.061 -5.002 -7.686 1.00 88.00 86 MET A C 1
ATOM 684 O O . MET A 1 86 ? -2.236 -5.262 -6.816 1.00 88.00 86 MET A O 1
ATOM 688 N N . LEU A 1 87 ? -4.313 -4.614 -7.406 1.00 91.12 87 LEU A N 1
ATOM 689 C CA . LEU A 1 87 ? -4.781 -4.489 -6.024 1.00 91.12 87 LEU A CA 1
ATOM 690 C C . LEU A 1 87 ? -4.768 -5.855 -5.330 1.00 91.12 87 LEU A C 1
ATOM 692 O O . LEU A 1 87 ? -4.225 -5.996 -4.246 1.00 91.12 87 LEU A O 1
ATOM 696 N N . GLU A 1 88 ? -5.294 -6.878 -5.997 1.00 91.12 88 GLU A N 1
ATOM 697 C CA . GLU A 1 88 ? -5.238 -8.259 -5.510 1.00 91.12 88 GLU A CA 1
ATOM 698 C C . GLU A 1 88 ? -3.799 -8.705 -5.216 1.00 91.12 88 GLU A C 1
ATOM 700 O O . GLU A 1 88 ? -3.511 -9.241 -4.150 1.00 91.12 88 GLU A O 1
ATOM 705 N N . TRP A 1 89 ? -2.872 -8.433 -6.138 1.00 92.00 89 TRP A N 1
ATOM 706 C CA . TRP A 1 89 ? -1.474 -8.804 -5.947 1.00 92.00 89 TRP A CA 1
ATOM 707 C C . TRP A 1 89 ? -0.836 -8.100 -4.742 1.00 92.00 89 TRP A C 1
ATOM 709 O O . TRP A 1 89 ? -0.169 -8.763 -3.950 1.00 92.00 89 TRP A O 1
ATOM 719 N N . VAL A 1 90 ? -1.043 -6.786 -4.580 1.00 94.31 90 VAL A N 1
ATOM 720 C CA . VAL A 1 90 ? -0.430 -6.041 -3.467 1.00 94.31 90 VAL A CA 1
ATOM 721 C C . VAL A 1 90 ? -1.038 -6.429 -2.119 1.00 94.31 90 VAL A C 1
ATOM 723 O O . VAL A 1 90 ? -0.319 -6.462 -1.127 1.00 94.31 90 VAL A O 1
ATOM 726 N N . VAL A 1 91 ? -2.324 -6.790 -2.075 1.00 94.56 91 VAL A N 1
ATOM 727 C CA . VAL A 1 91 ? -2.965 -7.321 -0.861 1.00 94.56 91 VAL A CA 1
ATOM 728 C C . VAL A 1 91 ? -2.303 -8.630 -0.449 1.00 94.56 91 VAL A 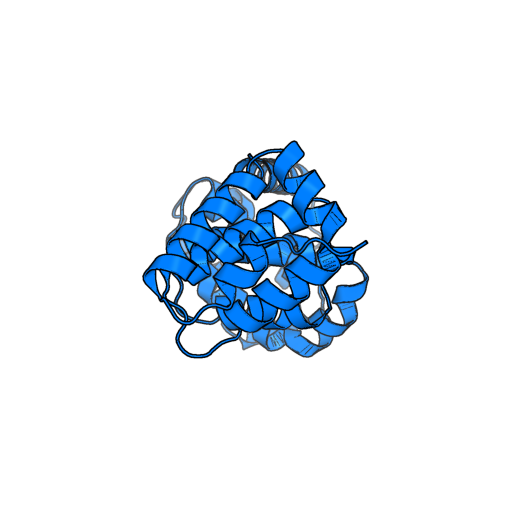C 1
ATOM 730 O O . VAL A 1 91 ? -1.798 -8.717 0.665 1.00 94.56 91 VAL A O 1
ATOM 733 N N . ASN A 1 92 ? -2.189 -9.593 -1.367 1.00 93.44 92 ASN A N 1
ATOM 734 C CA . ASN A 1 92 ? -1.526 -10.872 -1.090 1.00 93.44 92 ASN A CA 1
ATOM 735 C C . ASN A 1 92 ? -0.053 -10.680 -0.688 1.00 93.44 92 ASN A C 1
ATOM 737 O O . ASN A 1 92 ? 0.472 -11.401 0.157 1.00 93.44 92 ASN A O 1
ATOM 741 N N . PHE A 1 93 ? 0.627 -9.692 -1.277 1.00 94.00 93 PHE A N 1
ATOM 742 C CA . PHE A 1 93 ? 1.990 -9.332 -0.891 1.00 94.00 93 PHE A CA 1
ATOM 743 C C . PHE A 1 93 ? 2.062 -8.804 0.552 1.00 94.00 93 PHE A C 1
ATOM 745 O O . PHE A 1 93 ? 2.953 -9.195 1.304 1.00 94.00 93 PHE A O 1
ATOM 752 N N . LEU A 1 94 ? 1.113 -7.951 0.951 1.00 96.12 94 LEU A N 1
ATOM 753 C CA . LEU A 1 94 ? 1.022 -7.369 2.293 1.00 96.12 94 LEU A CA 1
ATOM 754 C C . LEU A 1 94 ? 0.541 -8.354 3.366 1.00 96.12 94 LEU A C 1
ATOM 756 O O . LEU A 1 94 ? 0.820 -8.124 4.539 1.00 96.12 94 LEU A O 1
ATOM 760 N N . GLU A 1 95 ? -0.136 -9.446 3.009 1.00 93.38 95 GLU A N 1
ATOM 761 C CA . GLU A 1 95 ? -0.413 -10.558 3.937 1.00 93.38 95 GLU A CA 1
ATOM 762 C C . GLU A 1 95 ? 0.864 -11.315 4.330 1.00 93.38 95 GLU A C 1
ATOM 764 O O . GLU A 1 95 ? 0.953 -11.878 5.420 1.00 93.38 95 GLU A O 1
ATOM 769 N N . GLY A 1 96 ? 1.868 -11.322 3.451 1.00 90.00 96 GLY A N 1
ATOM 770 C CA . GLY A 1 96 ? 3.133 -12.011 3.665 1.00 90.00 96 GLY A CA 1
ATOM 771 C C . GLY A 1 96 ? 4.119 -11.270 4.574 1.00 90.00 96 GLY A C 1
ATOM 772 O O . GLY A 1 96 ? 3.884 -10.174 5.089 1.00 90.00 96 GLY A O 1
ATOM 773 N N . ARG A 1 97 ? 5.300 -11.874 4.751 1.00 89.31 97 ARG A N 1
ATOM 774 C CA . ARG A 1 97 ? 6.447 -11.195 5.368 1.00 89.31 97 ARG A CA 1
ATOM 775 C C . ARG A 1 97 ? 7.093 -10.278 4.336 1.00 89.31 97 ARG A C 1
ATOM 777 O O . ARG A 1 97 ? 7.491 -10.731 3.269 1.00 89.31 97 ARG A O 1
ATOM 784 N N . THR A 1 98 ? 7.234 -9.004 4.680 1.00 92.62 98 THR A N 1
ATOM 785 C CA . THR A 1 98 ?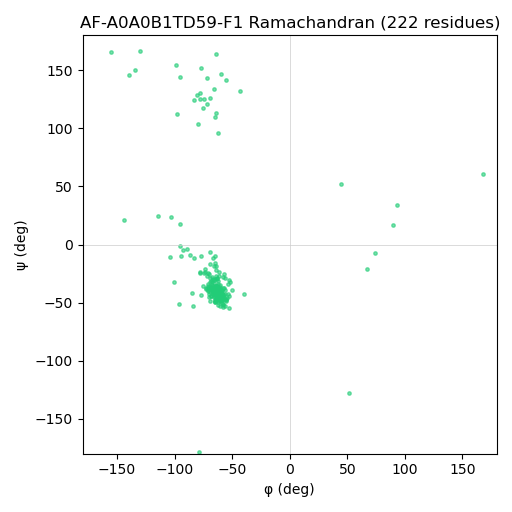 7.845 -7.987 3.813 1.00 92.62 98 THR A CA 1
ATOM 786 C C . THR A 1 98 ? 8.831 -7.154 4.624 1.00 92.62 98 THR A C 1
ATOM 788 O O . THR A 1 98 ? 8.636 -6.971 5.829 1.00 92.62 98 THR A O 1
ATOM 791 N N . SER A 1 99 ? 9.883 -6.633 3.994 1.00 93.69 99 SER A N 1
ATOM 792 C CA . SER A 1 99 ? 10.765 -5.656 4.642 1.00 93.69 99 SER A CA 1
ATOM 793 C C . SER A 1 99 ? 10.003 -4.366 4.970 1.00 93.69 99 SER A C 1
ATOM 795 O O . SER A 1 99 ? 8.913 -4.129 4.442 1.00 93.69 99 SER A O 1
ATOM 797 N N . ALA A 1 100 ? 10.555 -3.517 5.844 1.00 93.25 100 ALA A N 1
ATOM 798 C CA . ALA A 1 100 ? 9.953 -2.213 6.139 1.00 93.25 100 ALA A CA 1
ATOM 799 C C . ALA A 1 100 ? 9.815 -1.362 4.864 1.00 93.25 100 ALA A C 1
ATOM 801 O O . ALA A 1 100 ? 8.727 -0.879 4.564 1.00 93.25 100 ALA A O 1
ATOM 802 N N . TYR A 1 101 ? 10.880 -1.308 4.057 1.00 92.44 101 TYR A N 1
ATOM 803 C CA . TYR A 1 101 ? 10.903 -0.599 2.779 1.00 92.44 101 TYR A CA 1
ATOM 804 C C . TYR A 1 101 ? 9.815 -1.101 1.817 1.00 92.44 101 TYR A C 1
ATOM 806 O O . TYR A 1 101 ? 9.013 -0.314 1.315 1.00 92.44 101 TYR A O 1
ATOM 814 N N . ALA A 1 102 ? 9.730 -2.419 1.597 1.00 94.12 102 ALA A N 1
ATOM 815 C CA . ALA A 1 102 ? 8.706 -3.001 0.731 1.00 94.12 102 ALA A CA 1
ATOM 816 C C . ALA A 1 102 ? 7.289 -2.699 1.231 1.00 94.12 102 ALA A C 1
ATOM 818 O O . ALA A 1 102 ? 6.400 -2.393 0.436 1.00 94.12 102 ALA A O 1
ATOM 819 N N . CYS A 1 103 ? 7.078 -2.813 2.545 1.00 96.06 103 CYS A N 1
ATOM 820 C CA . CYS A 1 103 ? 5.782 -2.618 3.178 1.00 96.06 103 CYS A CA 1
ATOM 821 C C . CYS A 1 103 ? 5.280 -1.184 3.001 1.00 96.06 103 CYS A C 1
ATOM 823 O O . CYS A 1 103 ? 4.123 -1.004 2.633 1.00 96.06 103 CYS A O 1
ATOM 825 N N . GLU A 1 104 ? 6.130 -0.174 3.190 1.00 95.12 104 GLU A N 1
ATOM 826 C CA . GLU A 1 104 ? 5.749 1.233 3.016 1.00 95.12 104 GLU A CA 1
ATOM 827 C C . GLU A 1 104 ? 5.294 1.530 1.582 1.00 95.12 104 GLU A C 1
ATOM 829 O O . GLU A 1 104 ? 4.172 1.999 1.362 1.00 95.12 104 GLU A O 1
ATOM 834 N N . TYR A 1 105 ? 6.102 1.176 0.579 1.00 95.00 105 TYR A N 1
ATOM 835 C CA . TYR A 1 105 ? 5.715 1.401 -0.816 1.00 95.00 105 TYR A CA 1
ATOM 836 C C . TYR A 1 105 ? 4.498 0.567 -1.234 1.00 95.00 105 TYR A C 1
ATOM 838 O O . TYR A 1 105 ? 3.643 1.070 -1.965 1.00 95.00 105 TYR A O 1
ATOM 846 N N . ALA A 1 106 ? 4.370 -0.671 -0.749 1.00 95.88 106 ALA A N 1
ATOM 847 C CA . ALA A 1 106 ? 3.203 -1.508 -1.018 1.00 95.88 106 ALA A CA 1
ATOM 848 C C . ALA A 1 106 ? 1.924 -0.945 -0.375 1.00 95.88 106 ALA A C 1
ATOM 850 O O . ALA A 1 106 ? 0.885 -0.921 -1.032 1.00 95.88 106 ALA A O 1
ATOM 851 N N . CYS A 1 107 ? 1.992 -0.423 0.855 1.00 96.12 107 CYS A N 1
ATOM 852 C CA . CYS A 1 107 ? 0.863 0.246 1.511 1.00 96.12 107 CYS A CA 1
ATOM 853 C C . CYS A 1 107 ? 0.428 1.492 0.731 1.00 96.12 107 CYS A C 1
ATOM 855 O O . CYS A 1 107 ? -0.756 1.673 0.462 1.00 96.12 107 CYS A O 1
ATOM 857 N N . SER A 1 108 ? 1.378 2.332 0.312 1.00 93.56 108 SER A N 1
ATOM 858 C CA . SER A 1 108 ? 1.074 3.534 -0.476 1.00 93.56 108 SER A CA 1
ATOM 859 C C . SER A 1 108 ? 0.488 3.197 -1.852 1.00 93.56 108 SER A C 1
ATOM 861 O O . SER A 1 108 ? -0.505 3.791 -2.276 1.00 93.56 108 SER A O 1
ATOM 863 N N . LEU A 1 109 ? 1.029 2.178 -2.528 1.00 93.38 109 LEU A N 1
ATOM 864 C CA . LEU A 1 109 ? 0.465 1.669 -3.779 1.00 93.38 109 LEU A CA 1
ATOM 865 C C . LEU A 1 109 ? -0.964 1.146 -3.576 1.00 93.38 109 LEU A C 1
ATOM 867 O O . LEU A 1 109 ? -1.848 1.457 -4.374 1.00 93.38 109 LEU A O 1
ATOM 871 N N . ALA A 1 110 ? -1.203 0.382 -2.510 1.00 94.38 110 ALA A N 1
ATOM 872 C CA . ALA A 1 110 ? -2.521 -0.142 -2.177 1.00 94.38 110 ALA A CA 1
ATOM 873 C C . ALA A 1 110 ? -3.538 0.976 -1.905 1.00 94.38 110 ALA A C 1
ATOM 875 O O . ALA A 1 110 ? -4.643 0.909 -2.438 1.00 94.38 110 ALA A O 1
ATOM 876 N N . ILE A 1 111 ? -3.159 2.032 -1.175 1.00 92.12 111 ILE A N 1
ATOM 877 C CA . ILE A 1 111 ? -4.002 3.223 -0.972 1.00 92.12 111 ILE A CA 1
ATOM 878 C C . ILE A 1 111 ? -4.393 3.830 -2.323 1.00 92.12 111 ILE A C 1
ATOM 880 O O . ILE A 1 111 ? -5.581 3.977 -2.609 1.00 92.12 111 ILE A O 1
ATOM 884 N N . ASN A 1 112 ? -3.414 4.113 -3.186 1.00 90.12 112 ASN A N 1
ATOM 885 C CA . ASN A 1 112 ? -3.666 4.722 -4.494 1.00 90.12 112 ASN A CA 1
ATOM 886 C C . ASN A 1 112 ? -4.610 3.871 -5.358 1.00 90.12 112 ASN A C 1
ATOM 888 O O . ASN A 1 112 ? -5.485 4.401 -6.043 1.00 90.12 112 ASN A O 1
ATOM 892 N N . LEU A 1 113 ? -4.456 2.545 -5.320 1.00 90.88 113 LEU A N 1
ATOM 893 C CA . LEU A 1 113 ? -5.313 1.610 -6.050 1.00 90.88 113 LEU A CA 1
ATOM 894 C C . LEU A 1 113 ? -6.725 1.521 -5.463 1.00 90.88 113 LEU A C 1
ATOM 896 O O . LEU A 1 113 ? -7.687 1.435 -6.225 1.00 90.88 113 LEU A O 1
ATOM 900 N N . SER A 1 114 ? -6.862 1.544 -4.138 1.00 90.75 114 SER A N 1
ATOM 901 C CA . SER A 1 114 ? -8.148 1.439 -3.441 1.00 90.75 114 SER A CA 1
ATOM 902 C C . SER A 1 114 ? -8.999 2.706 -3.530 1.00 90.75 114 SER A C 1
ATOM 904 O O . SER A 1 114 ? -10.220 2.618 -3.438 1.00 90.75 114 SER A O 1
ATOM 906 N N . LEU A 1 115 ? -8.389 3.872 -3.756 1.00 86.12 115 LEU A N 1
ATOM 907 C CA . LEU A 1 115 ? -9.113 5.133 -3.970 1.00 86.12 115 LEU A CA 1
ATOM 908 C C . LEU A 1 115 ? -9.718 5.261 -5.382 1.00 86.12 115 LEU A C 1
ATOM 910 O O . LEU A 1 115 ? -10.512 6.161 -5.644 1.00 86.12 115 LEU A O 1
ATOM 914 N N . ASN A 1 116 ? -9.372 4.364 -6.308 1.00 83.06 116 ASN A N 1
ATOM 915 C CA . ASN A 1 116 ? -9.977 4.318 -7.637 1.00 83.06 116 ASN A CA 1
ATOM 916 C C . ASN A 1 116 ? -11.337 3.602 -7.591 1.00 83.06 116 ASN A C 1
ATOM 918 O O . ASN A 1 116 ? -11.408 2.451 -7.158 1.00 83.06 116 ASN A O 1
ATOM 92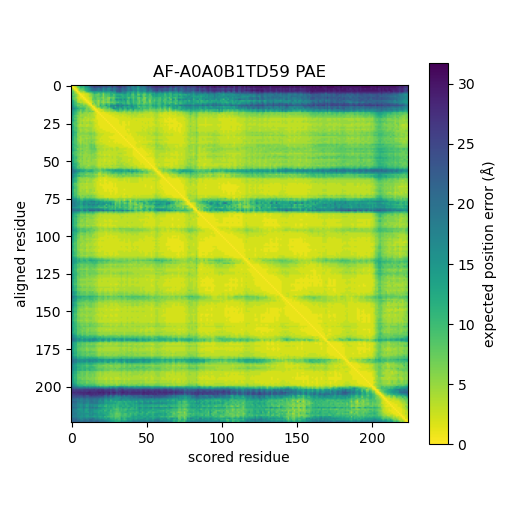2 N N . TYR A 1 117 ? -12.386 4.223 -8.139 1.00 78.25 117 TYR A N 1
ATOM 923 C CA . TYR A 1 117 ? -13.749 3.669 -8.175 1.00 78.25 117 TYR A CA 1
ATOM 924 C C . TYR A 1 117 ? -13.824 2.254 -8.782 1.00 78.25 117 TYR A C 1
ATOM 926 O O . TYR A 1 117 ? -14.595 1.413 -8.321 1.00 78.25 117 TYR A O 1
ATOM 934 N N . ASN A 1 118 ? -12.974 1.944 -9.769 1.00 82.00 118 ASN A N 1
ATOM 935 C CA . ASN A 1 118 ? -12.929 0.624 -10.412 1.00 82.00 118 ASN A CA 1
ATOM 936 C C . ASN A 1 118 ? -12.496 -0.504 -9.462 1.00 82.00 118 ASN A C 1
ATOM 938 O O . ASN A 1 118 ? -12.674 -1.682 -9.770 1.00 82.00 118 ASN A O 1
ATOM 942 N N . SER A 1 119 ? -11.904 -0.166 -8.317 1.00 85.00 119 SER A N 1
ATOM 943 C CA . SER A 1 119 ? -11.436 -1.144 -7.339 1.00 85.00 119 SER A CA 1
ATOM 944 C C . SER A 1 119 ? -12.537 -1.631 -6.392 1.00 85.00 119 SER A C 1
ATOM 946 O O . SER A 1 119 ? -12.330 -2.632 -5.709 1.00 85.00 119 SER A O 1
ATOM 948 N N . HIS A 1 120 ? -13.712 -0.988 -6.355 1.00 88.06 120 HIS A N 1
ATOM 949 C CA . HIS A 1 120 ? -14.770 -1.299 -5.384 1.00 88.06 120 HIS A CA 1
ATOM 950 C C . HIS A 1 120 ? -15.235 -2.761 -5.449 1.00 88.06 120 HIS A C 1
ATOM 952 O O . HIS A 1 120 ? -15.355 -3.422 -4.418 1.00 88.06 120 HIS A O 1
ATOM 958 N N . SER A 1 121 ? -15.446 -3.301 -6.653 1.00 90.31 121 SER A N 1
ATOM 959 C CA . SER A 1 121 ? -15.864 -4.700 -6.835 1.00 90.31 121 SER A CA 1
ATOM 960 C C . SER A 1 121 ? -14.811 -5.692 -6.327 1.00 90.31 121 SER A C 1
ATOM 962 O O . SER A 1 121 ? -15.145 -6.719 -5.737 1.00 90.31 121 SER A O 1
ATOM 964 N N . ILE A 1 122 ? -13.529 -5.360 -6.490 1.00 89.38 122 ILE A N 1
ATOM 965 C CA . ILE A 1 122 ? -12.406 -6.154 -5.982 1.00 89.38 122 ILE A CA 1
ATOM 966 C C . ILE A 1 122 ? -12.355 -6.061 -4.464 1.00 89.38 122 ILE A C 1
ATOM 968 O O . ILE A 1 122 ? -12.229 -7.090 -3.811 1.00 89.38 122 ILE A O 1
ATOM 972 N N . GLN A 1 123 ? -12.508 -4.862 -3.897 1.00 91.81 123 GLN A N 1
ATOM 973 C CA . GLN A 1 123 ? -12.514 -4.670 -2.448 1.00 91.81 123 GLN A CA 1
ATOM 974 C C . GLN A 1 123 ? -13.648 -5.442 -1.768 1.00 91.81 123 GLN A C 1
ATOM 976 O O . GLN A 1 123 ? -13.458 -6.013 -0.698 1.00 91.81 123 GLN A O 1
ATOM 981 N N . LEU A 1 124 ? -14.817 -5.522 -2.409 1.00 93.50 124 LEU A N 1
ATOM 982 C CA . LEU A 1 124 ? -15.921 -6.358 -1.940 1.00 93.50 124 LEU A CA 1
ATOM 983 C C . LEU A 1 124 ? -15.606 -7.852 -2.047 1.00 93.50 124 LEU A C 1
ATOM 985 O O . LEU A 1 124 ? -16.019 -8.620 -1.183 1.00 93.50 124 LEU A O 1
ATOM 989 N N . ARG A 1 125 ? -14.910 -8.296 -3.094 1.00 93.75 125 ARG A N 1
ATOM 990 C CA . ARG A 1 125 ? -14.569 -9.715 -3.277 1.00 93.75 125 ARG A CA 1
ATOM 991 C C . ARG A 1 125 ? -13.443 -10.179 -2.350 1.00 93.75 125 ARG A C 1
ATOM 993 O O . ARG A 1 125 ? -13.493 -11.303 -1.872 1.00 93.75 125 ARG A O 1
ATOM 1000 N N . PHE A 1 126 ? -12.469 -9.314 -2.081 1.00 93.12 126 PHE A N 1
ATOM 1001 C CA . PHE A 1 126 ? -11.262 -9.597 -1.296 1.00 93.12 126 PHE A CA 1
ATOM 1002 C C . PHE A 1 126 ? -11.323 -9.030 0.128 1.00 93.12 126 PHE A C 1
ATOM 1004 O O . PHE A 1 126 ? -10.286 -8.780 0.733 1.00 93.12 126 PHE A O 1
ATOM 1011 N N . ALA A 1 127 ? -12.518 -8.800 0.676 1.00 95.44 127 ALA A N 1
ATOM 1012 C CA . ALA A 1 127 ? -12.675 -8.154 1.980 1.00 95.44 127 ALA A CA 1
ATOM 1013 C C . ALA A 1 127 ? -11.917 -8.876 3.112 1.00 95.44 127 ALA A C 1
ATOM 1015 O O . ALA A 1 127 ? -11.311 -8.226 3.962 1.00 95.44 127 ALA A O 1
ATOM 1016 N N . ASP A 1 128 ? -11.924 -10.207 3.086 1.00 95.44 128 ASP A N 1
ATOM 1017 C CA . ASP A 1 128 ? -11.268 -11.073 4.067 1.00 95.44 128 ASP A CA 1
ATOM 1018 C C . ASP A 1 128 ? -9.745 -10.874 4.000 1.00 95.44 128 ASP A C 1
ATOM 1020 O O . ASP A 1 128 ? -9.106 -10.586 5.015 1.00 95.44 128 ASP A O 1
ATOM 1024 N N . SER A 1 129 ? -9.186 -10.909 2.786 1.00 95.56 129 SER A N 1
ATOM 1025 C CA . SER A 1 129 ? -7.759 -10.692 2.538 1.00 95.56 129 SER A CA 1
ATOM 1026 C C . SER A 1 129 ? -7.303 -9.271 2.859 1.00 95.56 129 SER A C 1
ATOM 1028 O O . SER A 1 129 ? -6.260 -9.061 3.469 1.00 95.56 129 SER A O 1
ATOM 1030 N N . LEU A 1 130 ? -8.114 -8.264 2.526 1.00 96.38 130 LEU A N 1
ATOM 1031 C CA . LEU A 1 130 ? -7.848 -6.874 2.903 1.00 96.38 130 LEU A CA 1
ATOM 1032 C C . LEU A 1 130 ? -7.751 -6.725 4.424 1.00 96.38 130 LEU A C 1
ATOM 1034 O O . LEU A 1 130 ? -6.832 -6.084 4.932 1.00 96.38 130 LEU A O 1
ATOM 1038 N N . ALA A 1 131 ? -8.673 -7.342 5.165 1.00 96.62 131 ALA A N 1
ATOM 1039 C CA . ALA A 1 131 ? -8.663 -7.280 6.619 1.00 96.62 131 ALA A CA 1
ATOM 1040 C C . ALA A 1 131 ? -7.470 -8.052 7.221 1.00 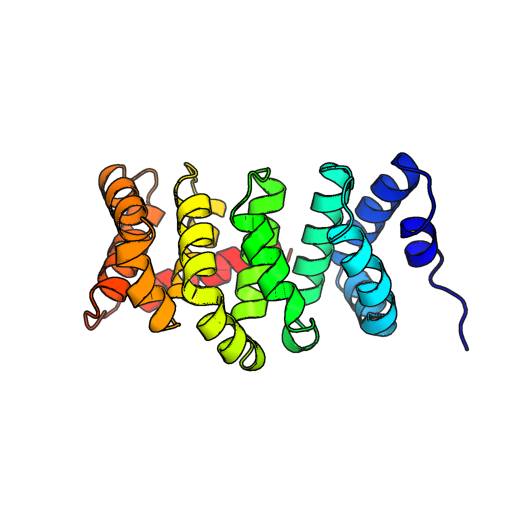96.62 131 ALA A C 1
ATOM 1042 O O . ALA A 1 131 ? -6.870 -7.586 8.191 1.00 96.62 131 ALA A O 1
ATOM 1043 N N . SER A 1 132 ? -7.093 -9.189 6.629 1.00 96.00 132 SER A N 1
ATOM 1044 C CA . SER A 1 132 ? -5.908 -9.970 7.014 1.00 96.00 132 SER A CA 1
ATOM 1045 C C . SER A 1 132 ? -4.602 -9.204 6.760 1.00 96.00 132 SER A C 1
ATOM 1047 O O . SER A 1 132 ? -3.782 -9.044 7.667 1.00 96.00 132 SER A O 1
ATOM 1049 N N . ALA A 1 133 ? -4.438 -8.624 5.568 1.00 96.75 133 ALA A N 1
ATOM 1050 C CA . ALA A 1 133 ? -3.298 -7.781 5.216 1.00 96.75 133 ALA A CA 1
ATOM 1051 C C . ALA A 1 133 ? -3.190 -6.562 6.143 1.00 96.75 133 ALA A C 1
ATOM 1053 O O . ALA A 1 133 ? -2.109 -6.255 6.643 1.00 96.75 133 ALA A O 1
ATOM 1054 N N . ALA A 1 134 ? -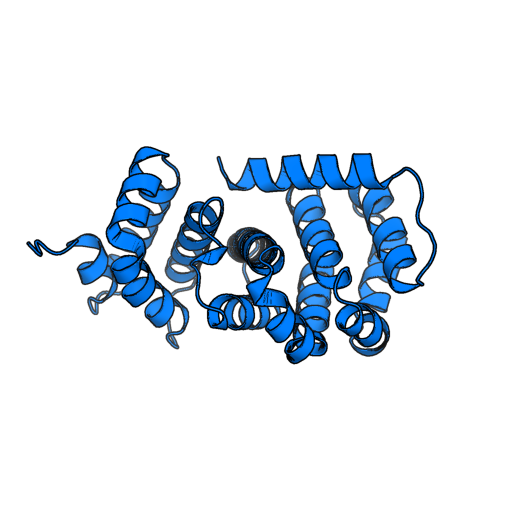4.313 -5.896 6.435 1.00 96.81 134 ALA A N 1
ATOM 1055 C CA . ALA A 1 134 ? -4.358 -4.787 7.387 1.00 96.81 134 ALA A CA 1
ATOM 1056 C C . ALA A 1 134 ? -3.900 -5.220 8.785 1.00 96.81 134 ALA A C 1
ATOM 1058 O O . ALA A 1 134 ? -3.133 -4.505 9.429 1.00 96.81 134 ALA A O 1
ATOM 1059 N N . CYS A 1 135 ? -4.332 -6.398 9.241 1.00 95.25 135 CYS A N 1
ATOM 1060 C CA . CYS A 1 135 ? -3.905 -6.970 10.515 1.00 95.25 135 CYS A CA 1
ATOM 1061 C C . CYS A 1 135 ? -2.385 -7.198 10.532 1.00 95.25 135 CYS A C 1
ATOM 1063 O O . CYS A 1 135 ? -1.698 -6.734 11.443 1.00 95.25 135 CYS A O 1
ATOM 1065 N N . ASN A 1 136 ? -1.837 -7.824 9.485 1.00 95.19 136 ASN A N 1
ATOM 1066 C CA . ASN A 1 136 ? -0.401 -8.080 9.364 1.00 95.19 136 ASN A CA 1
ATOM 1067 C C . ASN A 1 136 ? 0.434 -6.787 9.361 1.00 95.19 136 ASN A C 1
ATOM 1069 O O . ASN A 1 136 ? 1.457 -6.698 10.039 1.00 95.19 136 ASN A O 1
ATOM 1073 N N . VAL A 1 137 ? -0.019 -5.760 8.640 1.00 95.25 137 VAL A N 1
ATOM 1074 C CA . VAL A 1 137 ? 0.632 -4.443 8.606 1.00 95.25 137 VAL A CA 1
ATOM 1075 C C . VAL A 1 137 ? 0.576 -3.760 9.979 1.00 95.25 137 VAL A C 1
ATOM 1077 O O . VAL A 1 137 ? 1.579 -3.204 10.431 1.00 95.25 137 VAL A O 1
ATOM 1080 N N . LEU A 1 138 ? -0.562 -3.821 10.679 1.00 93.00 138 LEU A N 1
ATOM 1081 C CA . LEU A 1 138 ? -0.737 -3.176 11.986 1.00 93.00 138 LEU A CA 1
ATOM 1082 C C . LEU A 1 138 ? 0.024 -3.843 13.128 1.00 93.00 138 LEU A C 1
ATOM 1084 O O . LEU A 1 138 ? 0.363 -3.144 14.084 1.00 93.00 138 LEU A O 1
ATOM 1088 N N . ASN A 1 139 ? 0.295 -5.146 13.028 1.00 92.25 139 ASN A N 1
ATOM 1089 C CA . ASN A 1 139 ? 1.081 -5.898 14.009 1.00 92.25 139 ASN A CA 1
ATOM 1090 C C . ASN A 1 139 ? 2.566 -5.506 14.024 1.00 92.25 139 ASN A C 1
ATOM 1092 O O . ASN A 1 139 ? 3.314 -5.965 14.885 1.00 92.25 139 ASN A O 1
ATOM 1096 N N . ARG A 1 140 ? 3.003 -4.653 13.093 1.00 91.56 140 ARG A N 1
ATOM 1097 C CA . ARG A 1 140 ? 4.349 -4.084 13.084 1.00 91.56 140 ARG A CA 1
ATOM 1098 C C . ARG A 1 140 ? 4.419 -2.877 14.008 1.00 91.56 140 ARG A C 1
ATOM 1100 O O . ARG A 1 140 ? 3.705 -1.886 13.809 1.00 91.56 140 ARG A O 1
ATOM 1107 N N . ASP A 1 141 ? 5.351 -2.926 14.951 1.00 88.25 141 ASP A N 1
ATOM 1108 C CA . ASP A 1 141 ? 5.687 -1.773 15.778 1.00 88.25 141 ASP A CA 1
ATOM 1109 C C . ASP A 1 141 ? 6.274 -0.677 14.872 1.00 88.25 141 ASP A C 1
ATOM 1111 O O . ASP A 1 141 ? 7.306 -0.846 14.223 1.00 88.25 141 ASP A O 1
ATOM 1115 N N . THR A 1 142 ? 5.541 0.427 14.739 1.00 89.12 142 THR A N 1
ATOM 1116 C CA . THR A 1 142 ? 5.850 1.510 13.799 1.00 89.12 142 THR A CA 1
ATOM 1117 C C . THR A 1 142 ? 5.592 2.871 14.425 1.00 89.12 142 THR A C 1
ATOM 1119 O O . THR A 1 142 ? 4.644 3.063 15.190 1.00 89.12 142 THR A O 1
ATOM 1122 N N . HIS A 1 143 ? 6.421 3.846 14.050 1.00 90.12 143 HIS A N 1
ATOM 1123 C CA . HIS A 1 143 ? 6.375 5.220 14.549 1.00 90.12 143 HIS A CA 1
ATOM 1124 C C . HIS A 1 143 ? 6.398 6.222 13.391 1.00 90.12 143 HIS A C 1
ATOM 1126 O O . HIS A 1 143 ? 6.687 5.859 12.250 1.00 90.12 143 HIS A O 1
ATOM 1132 N N . GLY A 1 144 ? 6.074 7.482 13.696 1.00 89.12 144 GLY A N 1
ATOM 1133 C CA . GLY A 1 144 ? 6.177 8.599 12.757 1.00 89.12 144 GLY A CA 1
ATOM 1134 C C . GLY A 1 144 ? 5.490 8.324 11.419 1.00 89.12 144 GLY A C 1
ATOM 1135 O O . GLY A 1 144 ? 4.328 7.915 11.370 1.00 89.12 144 GLY A O 1
ATOM 1136 N N . PHE A 1 145 ? 6.236 8.528 10.339 1.00 88.31 145 PHE A N 1
ATOM 1137 C CA . PHE A 1 145 ? 5.755 8.397 8.971 1.00 88.31 145 PHE A CA 1
ATOM 1138 C C . PHE A 1 145 ? 5.068 7.043 8.679 1.00 88.31 145 PHE A C 1
ATOM 1140 O O . PHE A 1 145 ? 3.896 7.016 8.290 1.00 88.31 145 PHE A O 1
ATOM 1147 N N . ALA A 1 146 ? 5.747 5.922 8.950 1.00 91.19 146 ALA A N 1
ATOM 1148 C CA . ALA A 1 146 ? 5.224 4.579 8.686 1.00 91.19 146 ALA A CA 1
ATOM 1149 C C . ALA A 1 146 ? 3.924 4.294 9.457 1.00 91.19 146 ALA A C 1
ATOM 1151 O O . ALA A 1 146 ? 2.987 3.707 8.919 1.00 91.19 146 ALA A O 1
ATOM 1152 N N . CYS A 1 147 ? 3.826 4.772 10.703 1.00 92.25 147 CYS A N 1
ATOM 1153 C CA . CYS A 1 147 ? 2.602 4.650 11.497 1.00 92.25 147 CYS A CA 1
ATOM 1154 C C . CYS A 1 147 ? 1.422 5.385 10.840 1.00 92.25 147 CYS A C 1
ATOM 1156 O O . CYS A 1 147 ? 0.328 4.825 10.734 1.00 92.25 147 CYS A O 1
ATOM 1158 N N . SER A 1 148 ? 1.641 6.617 10.361 1.00 91.44 148 SER A N 1
ATOM 1159 C CA . SER A 1 148 ? 0.605 7.383 9.653 1.00 91.44 148 SER A CA 1
ATOM 1160 C C . SER A 1 148 ? 0.119 6.639 8.411 1.00 91.44 148 SER A C 1
ATOM 1162 O O . SER A 1 148 ? -1.086 6.471 8.214 1.00 91.44 148 SER A O 1
ATOM 1164 N N . LEU A 1 149 ? 1.056 6.128 7.611 1.00 92.81 149 LEU A N 1
ATOM 1165 C CA . LEU A 1 149 ? 0.770 5.415 6.371 1.00 92.81 149 LEU A CA 1
ATOM 1166 C C . LEU A 1 149 ? -0.001 4.108 6.596 1.00 92.81 149 LEU A C 1
ATOM 1168 O O . LEU A 1 149 ? -0.947 3.808 5.871 1.00 92.81 149 LEU A O 1
ATOM 1172 N N . TYR A 1 150 ? 0.383 3.322 7.597 1.00 94.75 150 TYR A N 1
ATOM 1173 C CA . TYR A 1 150 ? -0.257 2.033 7.862 1.00 94.75 150 TYR A CA 1
ATOM 1174 C C . TYR A 1 150 ? -1.675 2.225 8.391 1.00 94.75 150 TYR A C 1
ATOM 1176 O O . TYR A 1 150 ? -2.609 1.580 7.920 1.00 94.75 150 TYR A O 1
ATOM 1184 N N . ASN A 1 151 ? -1.867 3.183 9.297 1.00 92.94 151 ASN A N 1
ATOM 1185 C CA . ASN A 1 151 ? -3.198 3.533 9.791 1.00 92.94 151 ASN A CA 1
ATOM 1186 C C . ASN A 1 151 ? -4.084 4.091 8.665 1.00 92.94 151 ASN A C 1
ATOM 1188 O O . ASN A 1 151 ? -5.281 3.817 8.615 1.00 92.94 151 ASN A O 1
ATOM 1192 N N . SER A 1 152 ? -3.482 4.833 7.738 1.00 91.69 152 SER A N 1
ATOM 1193 C CA . SER A 1 152 ? -4.131 5.353 6.537 1.00 91.69 152 SER A CA 1
ATOM 1194 C C . SER A 1 152 ? -4.623 4.254 5.598 1.00 91.69 152 SER A C 1
ATOM 1196 O O . SER A 1 152 ? -5.770 4.296 5.156 1.00 91.69 152 SER A O 1
ATOM 1198 N N . LEU A 1 153 ? -3.794 3.240 5.333 1.00 95.06 153 LEU A N 1
ATOM 1199 C CA . LEU A 1 153 ? -4.191 2.066 4.552 1.00 95.06 153 LEU A CA 1
ATOM 1200 C C . LEU A 1 153 ? -5.423 1.395 5.164 1.00 95.06 153 LEU A C 1
ATOM 1202 O O . LEU A 1 153 ? -6.400 1.118 4.467 1.00 95.06 153 LEU A O 1
ATOM 1206 N N . VAL A 1 154 ? -5.383 1.175 6.480 1.00 95.62 154 VAL A N 1
ATOM 1207 C CA . VAL A 1 154 ? -6.478 0.543 7.220 1.00 95.62 154 VAL A CA 1
ATOM 1208 C C . VAL A 1 154 ? -7.749 1.378 7.101 1.00 95.62 154 VAL A C 1
ATOM 1210 O O . VAL A 1 154 ? -8.803 0.818 6.817 1.00 95.62 154 VAL A O 1
ATOM 1213 N N . LEU A 1 155 ? -7.669 2.706 7.240 1.00 92.94 155 LEU A N 1
ATOM 1214 C CA . LEU A 1 155 ? -8.830 3.581 7.060 1.00 92.94 155 LEU A CA 1
ATOM 1215 C C . LEU A 1 155 ? -9.445 3.449 5.660 1.00 92.94 155 LEU A C 1
ATOM 1217 O O . LEU A 1 155 ? -10.662 3.297 5.522 1.00 92.94 155 LEU A O 1
ATOM 1221 N N . VAL A 1 156 ? -8.609 3.499 4.620 1.00 92.25 156 VAL A N 1
ATOM 1222 C CA . VAL A 1 156 ? -9.061 3.400 3.227 1.00 92.25 156 VAL A CA 1
ATOM 1223 C C . VAL A 1 156 ? -9.804 2.085 3.007 1.00 92.25 156 VAL A C 1
ATOM 1225 O O . VAL A 1 156 ? -10.913 2.091 2.478 1.00 92.25 156 VAL A O 1
ATOM 1228 N N . TRP A 1 157 ? -9.272 0.961 3.485 1.00 95.06 157 TRP A N 1
ATOM 1229 C CA . TRP A 1 157 ? -9.949 -0.331 3.347 1.00 95.06 157 TRP A CA 1
ATOM 1230 C C . TRP A 1 157 ? -11.191 -0.470 4.232 1.00 95.06 157 TRP A C 1
ATOM 1232 O O . TRP A 1 157 ? -12.183 -1.046 3.788 1.00 95.06 157 TRP A O 1
ATOM 1242 N N . LEU A 1 158 ? -11.206 0.116 5.434 1.00 93.44 158 LEU A N 1
ATOM 1243 C CA . LEU A 1 158 ? -12.399 0.170 6.289 1.00 93.44 158 LEU A CA 1
ATOM 1244 C C . LEU A 1 158 ? -13.524 1.03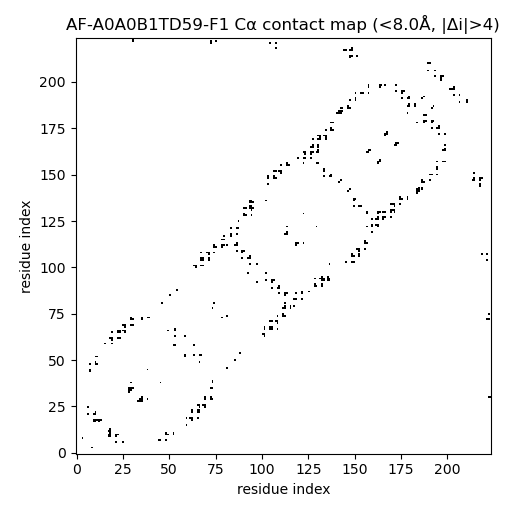5 5.704 1.00 93.44 158 LEU A C 1
ATOM 1246 O O . LEU A 1 158 ? -14.660 0.942 6.170 1.00 93.44 158 LEU A O 1
ATOM 1250 N N . SER A 1 159 ? -13.271 1.825 4.658 1.00 90.06 159 SER A N 1
ATOM 1251 C CA . SER A 1 159 ? -14.343 2.498 3.911 1.00 90.06 159 SER A CA 1
ATOM 1252 C C . SER A 1 159 ? -15.268 1.483 3.218 1.00 90.06 159 SER A C 1
ATOM 1254 O O . SER A 1 159 ? -16.472 1.720 3.092 1.00 90.06 159 SER A O 1
ATOM 1256 N N . CYS A 1 160 ? -14.758 0.293 2.877 1.00 91.38 160 CYS A N 1
ATOM 1257 C CA . CYS A 1 160 ? -15.561 -0.830 2.402 1.00 91.38 160 CYS A CA 1
ATOM 1258 C C . CYS A 1 160 ? -16.319 -1.499 3.564 1.00 91.38 160 CYS A C 1
ATOM 1260 O O . CYS A 1 160 ? -15.724 -2.081 4.472 1.00 91.38 160 CYS A O 1
ATOM 1262 N N . GLY A 1 161 ? -17.656 -1.480 3.513 1.00 91.75 161 GLY A N 1
ATOM 1263 C CA . GLY A 1 161 ? -18.501 -2.053 4.571 1.00 91.75 161 GLY A CA 1
ATOM 1264 C C . GLY A 1 161 ? -18.243 -3.533 4.843 1.00 91.75 161 GLY A C 1
ATOM 1265 O O . GLY A 1 161 ? -18.210 -3.948 5.999 1.00 91.75 161 GLY A O 1
ATOM 1266 N N . ARG A 1 162 ? -17.962 -4.322 3.800 1.00 94.62 162 ARG A N 1
ATOM 1267 C CA . ARG A 1 162 ? -17.642 -5.744 3.965 1.00 94.62 162 ARG A CA 1
ATOM 1268 C C . ARG A 1 162 ? -16.314 -5.956 4.696 1.00 94.62 162 ARG A C 1
ATOM 1270 O O . ARG A 1 162 ? -16.231 -6.860 5.514 1.00 94.62 162 ARG A O 1
ATOM 1277 N N . VAL A 1 163 ? -15.312 -5.100 4.475 1.00 95.44 163 VAL A N 1
ATOM 1278 C CA . VAL A 1 163 ? -14.042 -5.152 5.224 1.00 95.44 163 VAL A CA 1
ATOM 1279 C C . VAL A 1 163 ? -14.284 -4.858 6.705 1.00 95.44 163 VAL A C 1
ATOM 1281 O O . VAL A 1 163 ? -13.721 -5.546 7.550 1.00 95.44 163 VAL A O 1
ATOM 1284 N N . ARG A 1 164 ? -15.167 -3.906 7.047 1.00 94.44 164 ARG A N 1
ATOM 1285 C CA . ARG A 1 164 ? -15.528 -3.634 8.455 1.00 94.44 164 ARG A CA 1
ATOM 1286 C C . ARG A 1 164 ? -16.168 -4.837 9.142 1.00 94.44 164 ARG A C 1
ATOM 1288 O O . ARG A 1 164 ? -15.840 -5.116 10.291 1.00 94.44 164 ARG A O 1
ATOM 1295 N N . LEU A 1 165 ? -17.054 -5.548 8.441 1.00 93.56 165 LEU A N 1
ATOM 1296 C CA . LEU A 1 165 ? -17.649 -6.789 8.948 1.00 93.56 165 LEU A CA 1
ATOM 1297 C C . LEU A 1 165 ? -16.559 -7.833 9.210 1.00 93.56 165 LEU A C 1
ATOM 1299 O O . LEU A 1 165 ? -16.464 -8.359 10.317 1.00 93.56 165 LEU A O 1
ATOM 1303 N N . ARG A 1 166 ? -15.667 -8.043 8.234 1.00 94.94 166 ARG A N 1
ATOM 1304 C CA . ARG A 1 166 ? -14.561 -9.000 8.359 1.00 94.94 166 ARG A CA 1
ATOM 1305 C C . ARG A 1 166 ? -13.540 -8.625 9.413 1.00 94.94 166 ARG A C 1
ATOM 1307 O O . ARG A 1 166 ? -13.001 -9.518 10.045 1.00 94.94 166 ARG A O 1
ATOM 1314 N N . ALA A 1 167 ? -13.321 -7.342 9.682 1.00 93.44 167 ALA A N 1
ATOM 1315 C CA . ALA A 1 167 ? -12.369 -6.897 10.695 1.00 93.44 167 ALA A CA 1
ATOM 1316 C C . ALA A 1 167 ? -12.645 -7.490 12.090 1.00 93.44 167 ALA A C 1
ATOM 1318 O O . ALA A 1 167 ? -11.715 -7.673 12.878 1.00 93.44 167 ALA A O 1
ATOM 1319 N N . ARG A 1 168 ? -13.916 -7.793 12.392 1.00 87.38 168 ARG A N 1
ATOM 1320 C CA . ARG A 1 168 ? -14.342 -8.435 13.645 1.00 87.38 168 ARG A CA 1
ATOM 1321 C C . ARG A 1 168 ? -14.000 -9.929 13.689 1.00 87.38 168 ARG A C 1
ATOM 1323 O O . ARG A 1 168 ? -13.833 -10.472 14.773 1.00 87.38 168 ARG A O 1
ATOM 1330 N N . GLU A 1 169 ? -13.859 -10.559 12.527 1.00 87.38 169 GLU A N 1
ATOM 1331 C CA . GLU A 1 169 ? -13.633 -11.997 12.346 1.00 87.38 169 GLU A CA 1
ATOM 1332 C C . GLU A 1 169 ? -12.155 -12.329 12.063 1.00 87.38 169 GLU A C 1
ATOM 1334 O O . GLU A 1 169 ? -11.663 -13.370 12.484 1.00 87.38 169 GLU A O 1
ATOM 1339 N N . THR A 1 170 ? -11.413 -11.440 11.392 1.00 76.81 170 THR A N 1
ATOM 1340 C CA . THR A 1 170 ? -10.046 -11.687 10.885 1.00 76.81 170 THR A CA 1
ATOM 1341 C C . THR A 1 170 ? -8.927 -11.201 11.817 1.00 76.81 170 THR A C 1
ATOM 1343 O O . THR A 1 170 ? -7.788 -11.001 11.397 1.00 76.81 170 THR A O 1
ATOM 1346 N N . GLY A 1 171 ? -9.229 -10.959 13.096 1.00 88.12 171 GLY A N 1
ATOM 1347 C CA . GLY A 1 171 ? -8.255 -10.504 14.099 1.00 88.12 171 GLY A CA 1
ATOM 1348 C C . GLY A 1 171 ? -7.823 -9.033 13.981 1.00 88.12 171 GLY A C 1
ATOM 1349 O O . GLY A 1 171 ? -7.172 -8.524 14.893 1.00 88.12 171 GLY A O 1
ATOM 1350 N N . LEU A 1 172 ? -8.231 -8.315 12.927 1.00 95.31 172 LEU A N 1
ATOM 1351 C CA . LEU A 1 172 ? -7.919 -6.894 12.722 1.00 95.31 172 LEU A CA 1
ATOM 1352 C C . LEU A 1 172 ? -8.425 -6.012 13.877 1.00 95.31 172 LEU A C 1
ATOM 1354 O O . LEU A 1 172 ? -7.696 -5.145 14.361 1.00 95.31 172 LEU A O 1
ATOM 1358 N N . LEU A 1 173 ? -9.646 -6.253 14.366 1.00 95.31 173 LEU A N 1
ATOM 1359 C CA . LEU A 1 173 ? -10.176 -5.547 15.537 1.00 95.31 173 LEU A CA 1
ATOM 1360 C C . LEU A 1 173 ? -9.294 -5.769 16.776 1.00 95.31 173 LEU A C 1
ATOM 1362 O O . LEU A 1 173 ? -9.026 -4.828 17.524 1.00 95.31 173 LEU A O 1
ATOM 1366 N N . SER A 1 174 ? -8.815 -6.996 16.981 1.00 94.50 174 SER A N 1
ATOM 1367 C CA . SER A 1 174 ? -7.914 -7.331 18.087 1.00 94.50 174 SER A CA 1
ATOM 1368 C C . SER A 1 174 ? -6.563 -6.629 17.943 1.00 94.50 174 SER A C 1
ATOM 1370 O O . SER A 1 174 ? -6.090 -6.038 18.912 1.00 94.50 174 SER A O 1
ATOM 1372 N N . ALA A 1 175 ? -5.979 -6.600 16.740 1.00 94.69 175 ALA A N 1
ATOM 1373 C CA . ALA A 1 175 ? -4.732 -5.881 16.466 1.00 94.69 175 ALA A CA 1
ATOM 1374 C C . ALA A 1 175 ? -4.856 -4.376 16.765 1.00 94.69 175 ALA A C 1
ATOM 1376 O O . ALA A 1 175 ? -3.994 -3.796 17.429 1.00 94.69 175 ALA A O 1
ATOM 1377 N N . LEU A 1 176 ? -5.967 -3.747 16.361 1.00 94.69 176 LEU A N 1
ATOM 1378 C CA . LEU A 1 176 ? -6.254 -2.346 16.685 1.00 94.69 176 LEU A CA 1
ATOM 1379 C C . LEU A 1 176 ? -6.397 -2.120 18.193 1.00 94.69 176 LEU A C 1
ATOM 1381 O O . LEU A 1 176 ? -5.832 -1.163 18.717 1.00 94.69 176 LEU A O 1
ATOM 1385 N N . ARG A 1 177 ? -7.100 -3.002 18.915 1.00 94.69 177 ARG A N 1
ATOM 1386 C CA . ARG A 1 177 ? -7.233 -2.913 20.381 1.00 94.69 177 ARG A CA 1
ATOM 1387 C C . ARG A 1 177 ? -5.883 -3.032 21.082 1.00 94.69 177 ARG A C 1
ATOM 1389 O O . ARG A 1 177 ? -5.582 -2.214 21.946 1.00 94.69 177 ARG A O 1
ATOM 1396 N N . ILE A 1 178 ? -5.049 -3.988 20.678 1.00 93.31 178 ILE A N 1
ATOM 1397 C CA . ILE A 1 178 ? -3.691 -4.154 21.216 1.00 93.31 178 ILE A CA 1
ATOM 1398 C C . ILE A 1 178 ? -2.869 -2.887 20.966 1.00 93.31 178 ILE A C 1
ATOM 1400 O O . ILE A 1 178 ? -2.239 -2.365 21.885 1.00 93.31 178 ILE A O 1
ATOM 1404 N N . ARG A 1 179 ? -2.910 -2.342 19.746 1.00 91.44 179 ARG A N 1
ATOM 1405 C CA . ARG A 1 179 ? -2.187 -1.112 19.400 1.00 91.44 179 ARG A CA 1
ATOM 1406 C C . ARG A 1 179 ? -2.694 0.106 20.180 1.00 91.44 179 ARG A C 1
ATOM 1408 O O . ARG A 1 179 ? -1.886 0.943 20.578 1.00 91.44 179 ARG A O 1
ATOM 1415 N N . ASN A 1 180 ? -3.999 0.173 20.448 1.00 92.38 180 ASN A N 1
ATOM 1416 C CA . ASN A 1 180 ? -4.618 1.218 21.266 1.00 92.38 180 ASN A CA 1
ATOM 1417 C C . ASN A 1 180 ? -4.176 1.162 22.732 1.00 92.38 180 ASN A C 1
ATOM 1419 O O . ASN A 1 180 ? -4.087 2.200 23.376 1.00 92.38 180 ASN A O 1
ATOM 1423 N N . LEU A 1 181 ? -3.911 -0.038 23.256 1.00 92.00 181 LEU A N 1
ATOM 1424 C CA . LEU A 1 181 ? -3.392 -0.228 24.611 1.00 92.00 181 LEU A CA 1
ATOM 1425 C C . LEU A 1 181 ? -1.899 0.097 24.691 1.00 92.00 181 LEU A C 1
ATOM 1427 O O . LEU A 1 181 ? -1.473 0.775 25.619 1.00 92.00 181 LEU A O 1
ATOM 1431 N N . LYS A 1 182 ? -1.107 -0.350 23.708 1.00 89.31 182 LYS A N 1
ATOM 1432 C CA . LYS A 1 182 ? 0.346 -0.121 23.688 1.00 89.31 182 LYS A CA 1
ATOM 1433 C C . LYS A 1 182 ? 0.731 1.351 23.492 1.00 89.31 182 LYS A C 1
ATOM 1435 O O . LYS A 1 182 ? 1.784 1.747 23.970 1.00 89.31 182 LYS A O 1
ATOM 1440 N N . LYS A 1 183 ? -0.066 2.132 22.745 1.00 81.62 183 LYS A N 1
ATOM 1441 C CA . LYS A 1 183 ? 0.159 3.570 22.462 1.00 81.62 183 LYS A CA 1
ATOM 1442 C C . LYS A 1 183 ? 1.604 3.916 22.084 1.00 81.62 183 LYS A C 1
ATOM 1444 O O . LYS A 1 183 ? 2.233 4.817 22.622 1.00 81.62 183 LYS A O 1
ATOM 1449 N N . ILE A 1 184 ? 2.116 3.185 21.102 1.00 82.75 184 ILE A N 1
ATOM 1450 C CA . ILE A 1 184 ? 3.532 3.176 20.716 1.00 82.75 184 ILE A CA 1
ATOM 1451 C C . ILE A 1 184 ? 4.041 4.556 20.237 1.00 82.75 184 ILE A C 1
ATOM 1453 O O . ILE A 1 184 ? 5.229 4.855 20.335 1.00 82.75 184 ILE A O 1
ATOM 1457 N N . CYS A 1 185 ? 3.169 5.420 19.702 1.00 87.31 185 CYS A N 1
ATOM 1458 C CA . CYS A 1 185 ? 3.537 6.786 19.317 1.00 87.31 185 CYS A CA 1
ATOM 1459 C C . CYS A 1 185 ? 2.329 7.742 19.319 1.00 87.31 185 CYS A C 1
ATOM 1461 O O . CYS A 1 185 ? 1.196 7.261 19.257 1.00 87.31 185 CYS A O 1
ATOM 1463 N N . PRO A 1 186 ? 2.539 9.077 19.276 1.00 87.94 186 PRO A N 1
ATOM 1464 C CA . PRO A 1 186 ? 1.450 10.066 19.326 1.00 87.94 186 PRO A CA 1
ATOM 1465 C C . PRO A 1 186 ? 0.400 9.917 18.213 1.00 87.94 186 PRO A C 1
ATOM 1467 O O . PRO A 1 186 ? -0.769 10.249 18.388 1.00 87.94 186 PRO A O 1
ATOM 1470 N N . LEU A 1 187 ? 0.789 9.375 17.054 1.00 87.38 187 LEU A N 1
ATOM 1471 C CA . LEU A 1 187 ? -0.150 9.088 15.966 1.00 87.38 187 LEU A CA 1
ATOM 1472 C C . LEU A 1 187 ? -1.086 7.924 16.297 1.00 87.38 187 LEU A C 1
ATOM 1474 O O . LEU A 1 187 ? -2.187 7.867 15.758 1.00 87.38 187 LEU A O 1
ATOM 1478 N N . CYS A 1 188 ? -0.684 7.003 17.179 1.00 87.00 188 CYS A N 1
ATOM 1479 C CA . CYS A 1 188 ? -1.574 5.944 17.644 1.00 87.00 188 CYS A CA 1
ATOM 1480 C C . CYS A 1 188 ? -2.725 6.520 18.478 1.00 87.00 188 CYS A C 1
ATOM 1482 O O . CYS A 1 188 ? -3.862 6.102 18.278 1.00 87.00 188 CYS A O 1
ATOM 1484 N N . ASP A 1 189 ? -2.456 7.518 19.327 1.00 86.25 189 ASP A N 1
ATOM 1485 C CA . ASP A 1 189 ? -3.488 8.210 20.115 1.00 86.25 189 ASP A CA 1
ATOM 1486 C C . ASP A 1 189 ? -4.502 8.957 19.244 1.00 86.25 189 ASP A C 1
ATOM 1488 O O . ASP A 1 189 ? -5.664 9.116 19.623 1.00 86.25 189 ASP A O 1
ATOM 1492 N N . LEU A 1 190 ? -4.071 9.409 18.065 1.00 85.38 190 LEU A N 1
ATOM 1493 C CA . LEU A 1 190 ? -4.941 10.086 17.114 1.00 85.38 190 LEU A CA 1
ATOM 1494 C C . LEU A 1 190 ? -5.716 9.096 16.236 1.00 85.38 190 LEU A C 1
ATOM 1496 O O . LEU A 1 190 ? -6.936 9.192 16.114 1.00 85.38 190 LEU A O 1
ATOM 1500 N N . HIS A 1 191 ? -5.009 8.164 15.598 1.00 90.06 191 HIS A N 1
ATOM 1501 C CA . HIS A 1 191 ? -5.552 7.342 14.520 1.00 90.06 191 HIS A CA 1
ATOM 1502 C C . HIS A 1 191 ? -6.298 6.105 15.025 1.00 90.06 191 HIS A C 1
ATOM 1504 O O . HIS A 1 191 ? -7.349 5.771 14.485 1.00 90.06 191 HIS A O 1
ATOM 1510 N N . ILE A 1 192 ? -5.786 5.404 16.040 1.00 92.44 192 ILE A N 1
ATOM 1511 C CA . ILE A 1 192 ? -6.331 4.093 16.425 1.00 92.44 192 ILE A CA 1
ATOM 1512 C C . ILE A 1 192 ? -7.739 4.196 17.029 1.00 92.44 192 ILE A C 1
ATOM 1514 O O . ILE A 1 192 ? -8.602 3.432 16.587 1.00 92.44 192 ILE A O 1
ATOM 1518 N N . PRO A 1 193 ? -8.041 5.141 17.945 1.00 91.31 193 PRO A N 1
ATOM 1519 C CA . PRO A 1 193 ? -9.411 5.331 18.426 1.00 91.31 193 PRO A CA 1
ATOM 1520 C C . PRO A 1 193 ? -10.398 5.628 17.292 1.00 91.31 193 PRO A C 1
ATOM 1522 O O . PRO A 1 193 ? -11.515 5.118 17.295 1.00 91.31 193 PRO A O 1
ATOM 1525 N N . TYR A 1 194 ? -9.964 6.397 16.289 1.00 89.50 194 TYR A N 1
ATOM 1526 C CA . TYR A 1 194 ? -10.772 6.701 15.112 1.00 89.50 194 TYR A CA 1
ATOM 1527 C C . TYR A 1 194 ? -11.076 5.437 14.288 1.00 89.50 194 TYR A C 1
ATOM 1529 O O . TYR A 1 194 ? -12.233 5.177 13.968 1.00 89.50 194 TYR A O 1
ATOM 1537 N N . LEU A 1 195 ? -10.070 4.601 14.002 1.00 92.62 195 LEU A N 1
ATOM 1538 C CA . LEU A 1 195 ? -10.264 3.333 13.278 1.00 92.62 195 LEU A CA 1
ATOM 1539 C C . LEU A 1 195 ? -11.193 2.365 14.031 1.00 92.62 195 LEU A C 1
ATOM 1541 O O . LEU A 1 195 ? -12.002 1.677 13.408 1.00 92.62 195 LEU A O 1
ATOM 1545 N N . LEU A 1 196 ? -11.103 2.324 15.365 1.00 93.81 196 LEU A N 1
ATOM 1546 C CA . LEU A 1 196 ? -11.997 1.524 16.206 1.00 93.81 196 LEU A CA 1
ATOM 1547 C C . LEU A 1 196 ? -13.454 2.001 16.103 1.00 93.81 196 LEU A C 1
ATOM 1549 O O . LEU A 1 196 ? -14.341 1.169 15.912 1.00 93.81 196 LEU A O 1
ATOM 1553 N N . ALA A 1 197 ? -13.692 3.315 16.154 1.00 90.88 197 ALA A N 1
ATOM 1554 C CA . ALA A 1 197 ? -15.026 3.901 15.989 1.00 90.88 197 ALA A CA 1
ATOM 1555 C C . ALA A 1 197 ? -15.616 3.613 14.594 1.00 90.88 197 ALA A C 1
ATOM 1557 O O . ALA A 1 197 ? -16.785 3.243 14.469 1.00 90.88 197 ALA A O 1
ATOM 1558 N N . VAL A 1 198 ? -14.788 3.669 13.540 1.00 90.56 198 VAL A N 1
ATOM 1559 C CA . VAL A 1 198 ? -15.201 3.303 12.172 1.00 90.56 198 VAL A CA 1
ATOM 1560 C C . VAL A 1 198 ? -15.682 1.847 12.095 1.00 90.56 198 VAL A C 1
ATOM 1562 O O . VAL A 1 198 ? -16.673 1.571 11.422 1.00 90.56 198 VAL A O 1
ATOM 1565 N N . ILE A 1 199 ? -15.028 0.904 12.787 1.00 92.31 199 ILE A N 1
ATOM 1566 C CA . ILE A 1 199 ? -15.475 -0.504 12.845 1.00 92.31 199 ILE A CA 1
ATOM 1567 C C . ILE A 1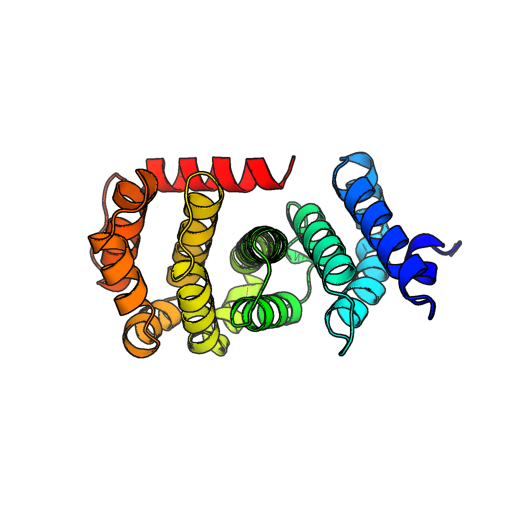 199 ? -16.755 -0.659 13.676 1.00 92.31 199 ILE A C 1
ATOM 1569 O O . ILE A 1 199 ? -17.596 -1.509 13.355 1.00 92.31 199 ILE A O 1
ATOM 1573 N N . ALA A 1 200 ? -16.903 0.118 14.750 1.00 89.69 200 ALA A N 1
ATOM 1574 C CA . ALA A 1 200 ? -18.096 0.108 15.593 1.00 89.69 200 ALA A CA 1
ATOM 1575 C C . ALA A 1 200 ? -19.342 0.597 14.835 1.00 89.69 200 ALA A C 1
ATOM 1577 O O . ALA A 1 200 ? -20.429 0.073 15.073 1.00 89.69 200 ALA A O 1
ATOM 1578 N N . GLY A 1 201 ? -19.158 1.481 13.849 1.00 82.75 201 GLY A N 1
ATOM 1579 C CA . GLY A 1 201 ? -20.247 2.123 13.112 1.00 82.75 201 GLY A CA 1
ATOM 1580 C C . GLY A 1 201 ? -20.710 3.427 13.760 1.00 82.75 201 GLY A C 1
ATOM 1581 O O . GLY A 1 201 ? -21.791 3.911 13.436 1.00 82.75 201 GLY A O 1
ATOM 1582 N N . ASP A 1 202 ? -19.902 3.987 14.660 1.00 78.44 202 ASP A N 1
ATOM 1583 C CA . ASP A 1 202 ? -20.225 5.220 15.367 1.00 78.44 202 ASP A CA 1
ATOM 1584 C C . ASP A 1 202 ? -20.130 6.426 14.416 1.00 78.44 202 ASP A C 1
ATOM 1586 O O . ASP A 1 202 ? -19.250 6.495 13.553 1.00 78.44 202 ASP A O 1
ATOM 1590 N N . LEU A 1 203 ? -21.024 7.410 14.579 1.00 56.47 203 LEU A N 1
ATOM 1591 C CA . LEU A 1 203 ? -20.896 8.718 13.930 1.00 56.47 203 LEU A CA 1
ATOM 1592 C C . LEU A 1 203 ? -19.643 9.398 14.487 1.00 56.47 203 LEU A C 1
ATOM 1594 O O . LEU A 1 203 ? -19.629 9.786 15.651 1.00 56.47 203 LEU A O 1
ATOM 1598 N N . VAL A 1 204 ? -18.588 9.532 13.681 1.00 56.62 204 VAL A N 1
ATOM 1599 C CA . VAL A 1 204 ? -17.308 10.080 14.155 1.00 56.62 204 VAL A CA 1
ATOM 1600 C C . VAL A 1 204 ? -17.178 11.572 13.811 1.00 56.62 204 VAL A C 1
ATOM 1602 O O . VAL A 1 204 ? -17.016 11.886 12.629 1.00 56.62 204 VAL A O 1
ATOM 1605 N N . PRO A 1 205 ? -17.180 12.516 14.780 1.00 51.34 205 PRO A N 1
ATOM 1606 C CA . PRO A 1 205 ? -16.988 13.938 14.496 1.00 51.34 205 PRO A CA 1
ATOM 1607 C C . PRO A 1 205 ? -15.542 14.429 14.751 1.00 51.34 205 PRO A C 1
ATOM 1609 O O . PRO A 1 205 ? -14.802 13.907 15.585 1.00 51.34 205 PRO A O 1
ATOM 1612 N N . LEU A 1 206 ? -15.173 15.500 14.035 1.00 48.31 206 LEU A N 1
ATOM 1613 C CA . LEU A 1 206 ? -14.092 16.488 14.265 1.00 48.31 206 LEU A CA 1
ATOM 1614 C C . LEU A 1 206 ? -12.603 16.090 14.181 1.00 48.31 206 LEU A C 1
ATOM 1616 O O . LEU A 1 206 ? -11.792 16.974 13.916 1.00 48.31 206 LEU A O 1
ATOM 1620 N N . LYS A 1 207 ? -12.200 14.818 14.308 1.00 55.91 207 LYS A N 1
ATOM 1621 C CA . LYS A 1 207 ? -10.778 14.412 14.111 1.00 55.91 207 LYS A CA 1
ATOM 1622 C C . LYS A 1 207 ? -10.444 13.896 12.707 1.00 55.91 207 LYS A C 1
ATOM 1624 O O . LYS A 1 207 ? -9.292 13.579 12.420 1.00 55.91 207 LYS A O 1
ATOM 1629 N N . LEU A 1 208 ? -11.433 13.840 11.814 1.00 64.62 208 LEU A N 1
ATOM 1630 C CA . LEU A 1 208 ? -11.217 13.423 10.429 1.00 64.62 208 LEU A CA 1
ATOM 1631 C C . LEU A 1 208 ? -10.283 14.394 9.693 1.00 64.62 208 LEU A C 1
ATOM 1633 O O . LEU A 1 208 ? -9.421 13.947 8.952 1.00 64.62 208 LEU A O 1
ATOM 1637 N N . SER A 1 209 ? -10.391 15.704 9.931 1.00 63.00 209 SER A N 1
ATOM 1638 C CA . SER A 1 209 ? -9.524 16.697 9.282 1.00 63.00 209 SER A CA 1
ATOM 1639 C C . SER A 1 209 ? -8.049 16.514 9.650 1.00 63.00 209 SER A C 1
ATOM 1641 O O . SER A 1 209 ? -7.194 16.559 8.770 1.00 63.00 209 SER A O 1
ATOM 1643 N N . SER A 1 210 ? -7.738 16.240 10.921 1.00 67.25 210 SER A N 1
ATOM 1644 C CA . SER A 1 210 ? -6.362 16.004 11.371 1.00 67.25 210 SER A CA 1
ATOM 1645 C C . SER A 1 210 ? -5.819 14.648 10.918 1.00 67.25 210 SER A C 1
ATOM 1647 O O . SER A 1 210 ? -4.659 14.571 10.515 1.00 67.25 210 SER A O 1
ATOM 1649 N N . PHE A 1 211 ? -6.653 13.602 10.897 1.00 71.19 211 PHE A N 1
ATOM 1650 C CA . PHE A 1 211 ? -6.290 12.307 10.310 1.00 71.19 211 PHE A CA 1
ATOM 1651 C C . PHE A 1 211 ? -5.998 12.451 8.810 1.00 71.19 211 PHE A C 1
ATOM 1653 O O . PHE A 1 211 ? -4.959 12.002 8.332 1.00 71.19 211 PHE A O 1
ATOM 1660 N N . LEU A 1 212 ? -6.891 13.108 8.062 1.00 71.06 212 LEU A N 1
ATOM 1661 C CA . LEU A 1 212 ? -6.740 13.321 6.622 1.00 71.06 212 LEU A CA 1
ATOM 1662 C C . LEU A 1 212 ? -5.528 14.196 6.299 1.00 71.06 212 LEU A C 1
ATOM 1664 O O . LEU A 1 212 ? -4.830 13.919 5.329 1.00 71.06 212 LEU A O 1
ATOM 1668 N N . LEU A 1 213 ? -5.224 15.204 7.119 1.00 74.12 213 LEU A N 1
ATOM 1669 C CA . LEU A 1 213 ? -4.010 16.000 6.953 1.00 74.12 213 LEU A CA 1
ATOM 1670 C C . LEU A 1 213 ? -2.753 15.132 7.111 1.00 74.12 213 LEU A C 1
ATOM 1672 O O . LEU A 1 213 ? -1.873 15.165 6.254 1.00 74.12 213 LEU A O 1
ATOM 1676 N N . LYS A 1 214 ? -2.694 14.291 8.153 1.00 75.56 214 LYS A N 1
ATOM 1677 C CA . LYS A 1 214 ? -1.567 13.368 8.382 1.00 75.56 214 LYS A CA 1
ATOM 1678 C C . LYS A 1 214 ? -1.460 12.277 7.315 1.00 75.56 214 LYS A C 1
ATOM 1680 O O . LYS A 1 214 ? -0.351 11.833 7.013 1.00 75.56 214 LYS A O 1
ATOM 1685 N N . LEU A 1 215 ? -2.582 11.876 6.719 1.00 69.62 215 LEU A N 1
ATOM 1686 C CA . LEU A 1 215 ? -2.637 11.023 5.531 1.00 69.62 215 LEU A CA 1
ATOM 1687 C C . LEU A 1 215 ? -2.024 11.729 4.315 1.00 69.62 215 LEU A C 1
ATOM 1689 O O . LEU A 1 215 ? -1.188 11.141 3.635 1.00 69.62 215 LEU A O 1
ATOM 1693 N N . VAL A 1 216 ? -2.418 12.975 4.037 1.00 72.50 216 VAL A N 1
ATOM 1694 C CA . VAL A 1 216 ? -1.893 13.748 2.899 1.00 72.50 216 VAL A CA 1
ATOM 1695 C C . VAL A 1 216 ? -0.392 13.980 3.053 1.00 72.50 216 VAL A C 1
ATOM 1697 O O . VAL A 1 216 ? 0.352 13.739 2.106 1.00 72.50 216 VAL A O 1
ATOM 1700 N N . GLU A 1 217 ? 0.068 14.364 4.246 1.00 74.62 217 GLU A N 1
ATOM 1701 C CA . GLU A 1 217 ? 1.497 14.492 4.563 1.00 74.62 217 GLU A CA 1
ATOM 1702 C C . GLU A 1 217 ? 2.243 13.169 4.342 1.00 74.62 217 GLU A C 1
ATOM 1704 O O . GLU A 1 217 ? 3.318 13.149 3.742 1.00 74.62 217 GLU A O 1
ATOM 1709 N N . ALA A 1 218 ? 1.657 12.050 4.778 1.00 69.38 218 ALA A N 1
ATOM 1710 C CA . ALA A 1 218 ? 2.267 10.743 4.598 1.00 69.38 218 ALA A CA 1
ATOM 1711 C C . ALA A 1 218 ? 2.366 10.354 3.109 1.00 69.38 218 ALA A C 1
ATOM 1713 O O . ALA A 1 218 ? 3.416 9.940 2.615 1.00 69.38 218 ALA A O 1
ATOM 1714 N N . LEU A 1 219 ? 1.288 10.525 2.350 1.00 68.69 219 LEU A N 1
ATOM 1715 C CA . LEU A 1 219 ? 1.318 10.240 0.919 1.00 68.69 219 LEU A CA 1
ATOM 1716 C C . LEU A 1 219 ? 2.291 11.171 0.180 1.00 68.69 219 LEU A C 1
ATOM 1718 O O . LEU A 1 219 ? 2.974 10.712 -0.732 1.00 68.69 219 LEU A O 1
ATOM 1722 N N . ALA A 1 220 ? 2.415 12.437 0.588 1.00 71.06 220 ALA A N 1
ATOM 1723 C CA . ALA A 1 220 ? 3.392 13.368 0.026 1.00 71.06 220 ALA A CA 1
ATOM 1724 C C . ALA A 1 220 ? 4.839 12.912 0.278 1.00 71.06 220 ALA A C 1
ATOM 1726 O O . ALA A 1 220 ? 5.637 12.930 -0.655 1.00 71.06 220 ALA A O 1
ATOM 1727 N N . HIS A 1 221 ? 5.162 12.431 1.483 1.00 70.81 221 HIS A N 1
ATOM 1728 C CA . HIS A 1 221 ? 6.515 11.983 1.836 1.00 70.81 221 HIS A CA 1
ATOM 1729 C C . HIS A 1 221 ? 7.008 10.789 0.999 1.00 70.81 221 HIS A C 1
ATOM 1731 O O . HIS A 1 221 ? 8.197 10.682 0.737 1.00 70.81 221 HIS A O 1
ATOM 1737 N N . ILE A 1 222 ? 6.127 9.884 0.557 1.00 65.19 222 ILE A N 1
ATOM 1738 C CA . ILE A 1 222 ? 6.529 8.773 -0.333 1.00 65.19 222 ILE A CA 1
ATOM 1739 C C . ILE A 1 222 ? 6.717 9.227 -1.791 1.00 65.19 222 ILE A C 1
ATOM 1741 O O . ILE A 1 222 ? 7.416 8.576 -2.570 1.00 65.19 222 ILE A O 1
ATOM 1745 N N . ASN A 1 223 ? 6.065 10.320 -2.185 1.00 59.78 223 ASN A N 1
ATOM 1746 C CA . ASN A 1 223 ? 6.013 10.765 -3.577 1.00 59.78 223 ASN A CA 1
ATOM 1747 C C . ASN A 1 223 ? 7.170 11.701 -3.975 1.00 59.78 223 ASN A C 1
ATOM 1749 O O . ASN A 1 223 ? 7.267 12.062 -5.156 1.00 59.78 223 ASN A O 1
ATOM 1753 N N . HIS A 1 224 ? 8.023 12.070 -3.016 1.00 50.50 224 HIS A N 1
ATOM 1754 C CA . HIS A 1 224 ? 9.228 12.887 -3.171 1.00 50.50 224 HIS A CA 1
ATOM 1755 C C . HIS A 1 224 ? 10.473 12.067 -2.825 1.00 50.50 224 HIS A C 1
ATOM 1757 O O . HIS A 1 224 ? 11.474 12.231 -3.557 1.00 50.50 224 HIS A O 1
#

Mean predicted aligned error: 6.71 Å

Secondary structure (DSSP, 8-state):
-----HHHHHTTSS-HHHHHHHHHHHHHHHHSHHHHHHHHHTHHHHHHHHHHHHHSTT--HHHHHHHHHHHHHHHHHHGGGS-THHHHHHHHHHHS---HHHHHHHHHHHHHHHTSGGGHHHHHHTHHHHHHHHHHHHTS---HHHHHHHHHHHHHHHTSHHHHHHHTTSSHHHHHHHHHHH--SHHHHHHHHHHHHHHHT----SSHHHHHHHHHHHHHHHH-

Sequence (224 aa):
MARFSALIRVLQADGVDSREQMARLINMLASFTKGREYLIAHLRLFLNCVVPVLRGKRLPSTTQEQLIATLQKTSVRWAFRLKCGMLEWVVNFLEGRTSAYACEYACSLAINLSLNYNSHSIQLRFADSLASAACNVLNRDTHGFACSLYNSLVLVWLSCGRVRLRARETGLLSALRIRNLKKICPLCDLHIPYLLAVIAGDLVPLKLSSFLLKLVEALAHINH

Organism: Oesophagostomum dentatum (NCBI:txid61180)

pLDDT: mean 84.15, std 12.33, range [36.66, 96.81]

Foldseek 3Di:
DDPDPVLLVQCVDPDLVSVLVSLQVLLVLLLDPVSLVVCVVVVVSNCVRLVVQLVDDDRPLSSNLSSLLNLLLNLPVPLVVPDLVLLVSLLVVLLDDHDLSSNLSSLSSNLSNLPHPVNLVVLLVCLLSLLSSLLSLLLDLDEDLSLLSSLSSLVSSLVRVSNLVNNVVNCVLVSLVVLCVPCSYPVNVLRSVVSNCSSVVHPDDDSVVVSVVSNVVSSVVSND

Radius of gyration: 17.9 Å; Cα contacts (8 Å, |Δi|>4): 274; chains: 1; bounding box: 43×34×59 Å

InterPro domains:
  IPR040369 LisH domain-containing protein ARMC9 [PTHR14881] (5-200)
  IPR048959 LisH domain-containing protein ARMC9, ARM repeat domain [PF21050] (84-178)